Protein 6DM9 (pdb70)

Foldseek 3Di:
DVVVVVVVVVVVVVVVVVVVVVVVVVVVVVVVVVVVVVVVVVVVVVVVVVVVVVVVVVVVVVVVVVVVVVVVVVVVD/DVVVVVVVVVVVVVVVVVVVVVVVVVVVVVVVVVVVVVVVVVVVVVVVVVVVVVVVVVVVVVVVVVVVVVVVVVD/DVVVVVVVVVVVVVVVVVVVVVVVVVVVVVVVVVVVVVVVVVVVVVVVVVVVVVVVVVVVVVVVVVVVVVVVVVVVD/DVVVVVVVVVVVVVVVVVVVVVVVVVVVVVVVVVVVVVVVVVVVVVVVVVVVVVVVVVVVVVVVVVVVVVVVVD

Structure (mmCIF, N/CA/C/O backbone):
data_6DM9
#
_entry.id   6DM9
#
_cell.length_a   27.854
_cell.length_b   92.739
_cell.length_c   115.333
_cell.angle_alpha   90.00
_cell.angle_beta   90.00
_cell.angle_gamma   90.00
#
_symmetry.space_group_name_H-M   'P 21 21 21'
#
loop_
_entity.id
_entity.type
_entity.pdbx_description
1 polymer DHD15_extended_A
2 polymer DHD15_extended_B
3 non-polymer 'SULFATE ION'
4 water water
#
loop_
_atom_site.group_PDB
_atom_site.id
_atom_site.type_symbol
_atom_site.label_atom_id
_atom_site.label_alt_id
_atom_site.label_comp_id
_atom_site.label_asym_id
_atom_site.label_entity_id
_atom_site.label_seq_id
_atom_site.pdbx_PDB_ins_code
_atom_site.Cartn_x
_atom_site.Cartn_y
_atom_site.Cartn_z
_atom_site.occupancy
_atom_site.B_iso_or_equiv
_atom_site.auth_seq_id
_atom_site.auth_comp_id
_atom_site.auth_asym_id
_atom_site.auth_atom_id
_atom_site.pdbx_PDB_model_num
ATOM 21 N N . THR A 1 2 ? 24.831 41.229 9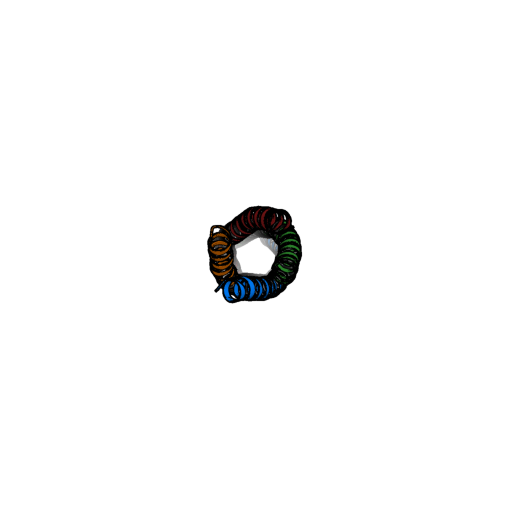.760 1.00 62.73 1 THR A N 1
ATOM 22 C CA . THR A 1 2 ? 24.281 40.336 8.746 1.00 58.40 1 THR A CA 1
ATOM 23 C C . THR A 1 2 ? 23.197 39.461 9.371 1.00 52.79 1 THR A C 1
ATOM 24 O O . THR A 1 2 ? 23.173 39.264 10.587 1.00 51.03 1 THR A O 1
ATOM 35 N N . ARG A 1 3 ? 22.294 38.946 8.534 1.00 54.54 2 ARG A N 1
ATOM 36 C CA . ARG A 1 3 ? 21.204 38.118 9.038 1.00 53.25 2 ARG A CA 1
ATOM 37 C C . ARG A 1 3 ? 21.740 36.920 9.811 1.00 50.78 2 ARG A C 1
ATOM 38 O O . ARG A 1 3 ? 21.280 36.627 10.922 1.00 51.20 2 ARG A O 1
ATOM 59 N N . GLU A 1 4 ? 22.713 36.209 9.235 1.00 50.56 3 GLU A N 1
ATOM 60 C CA . GLU A 1 4 ? 23.298 35.066 9.927 1.00 50.95 3 GLU A CA 1
ATOM 61 C C . GLU A 1 4 ? 23.928 35.483 11.247 1.00 50.50 3 GLU A C 1
ATOM 62 O O . GLU A 1 4 ? 23.920 34.711 12.213 1.00 52.78 3 GLU A O 1
ATOM 66 N N . GLU A 1 5 ? 24.476 36.698 11.312 1.00 47.36 4 GLU A N 1
ATOM 67 C CA . GLU A 1 5 ? 25.051 37.180 12.562 1.00 53.15 4 GLU A CA 1
ATOM 68 C C . GLU A 1 5 ? 23.967 37.443 13.599 1.00 48.33 4 GLU A C 1
ATOM 69 O O . GLU A 1 5 ? 24.139 37.117 14.779 1.00 45.87 4 GLU A O 1
ATOM 81 N N . LEU A 1 6 ? 22.840 38.023 13.179 1.00 44.92 5 LEU A N 1
ATOM 82 C CA . LEU A 1 6 ? 21.764 38.310 14.120 1.00 44.32 5 LEU A CA 1
ATOM 83 C C . LEU A 1 6 ? 21.181 37.027 14.699 1.00 42.62 5 LEU A C 1
ATOM 84 O O . LEU A 1 6 ? 20.901 36.951 15.901 1.00 43.59 5 LEU A O 1
ATOM 100 N N . LEU A 1 7 ? 20.985 36.008 13.860 1.00 40.77 6 LEU A N 1
ATOM 101 C CA . LEU A 1 7 ? 20.459 34.743 14.361 1.00 39.43 6 LEU A CA 1
ATOM 102 C C . LEU A 1 7 ? 21.447 34.079 15.314 1.00 39.66 6 LEU A C 1
ATOM 103 O O . LEU A 1 7 ? 21.047 33.529 16.347 1.00 41.52 6 LEU A O 1
ATOM 119 N N . ARG A 1 8 ? 22.741 34.127 14.991 1.00 39.61 7 ARG A N 1
ATOM 120 C CA . ARG A 1 8 ? 23.747 33.606 15.910 1.00 42.75 7 ARG A CA 1
ATOM 121 C C . ARG A 1 8 ? 23.728 34.374 17.224 1.00 37.27 7 ARG A C 1
ATOM 122 O O . ARG A 1 8 ? 23.879 33.782 18.297 1.00 35.97 7 ARG A O 1
ATOM 143 N N . GLU A 1 9 ? 23.533 35.695 17.164 1.00 34.48 8 GLU A N 1
ATOM 144 C CA . GLU A 1 9 ? 23.405 36.461 18.397 1.00 37.53 8 GLU A CA 1
ATOM 145 C C . GLU A 1 9 ? 22.162 36.037 19.169 1.00 38.88 8 GLU A C 1
ATOM 146 O O . GLU A 1 9 ? 22.197 35.923 20.400 1.00 37.53 8 GLU A O 1
ATOM 158 N N . ASN A 1 10 ? 21.052 35.799 18.465 1.00 45.01 9 ASN A N 1
ATOM 159 C CA . ASN A 1 10 ? 19.869 35.255 19.121 1.00 44.58 9 ASN A CA 1
ATOM 160 C C . ASN A 1 10 ? 20.217 33.991 19.893 1.00 44.62 9 ASN A C 1
ATOM 161 O O . ASN A 1 10 ? 19.781 33.807 21.036 1.00 46.19 9 ASN A O 1
ATOM 172 N N . ILE A 1 11 ? 21.015 33.112 19.286 1.00 39.18 10 ILE A N 1
ATOM 173 C CA . ILE A 1 11 ? 21.412 31.875 19.950 1.00 37.52 10 ILE A CA 1
ATOM 174 C C . ILE A 1 11 ? 22.263 32.182 21.175 1.00 39.70 10 ILE A C 1
ATOM 175 O O . ILE A 1 11 ? 22.006 31.677 22.274 1.00 34.36 10 ILE A O 1
ATOM 191 N N . GLU A 1 12 ? 23.296 33.011 21.002 1.00 47.39 11 GLU A N 1
ATOM 192 C CA . GLU A 1 12 ? 24.142 33.384 22.130 1.00 48.17 11 GLU A CA 1
ATOM 193 C C . GLU A 1 12 ? 23.316 33.976 23.265 1.00 46.09 11 GLU A C 1
ATOM 194 O O . GLU A 1 12 ? 23.545 33.665 24.440 1.00 49.07 11 GLU A O 1
ATOM 206 N N . LEU A 1 13 ? 22.350 34.835 22.932 1.00 38.10 12 LEU A N 1
ATOM 207 C CA . LEU A 1 13 ? 21.507 35.435 23.960 1.00 36.77 12 LEU A CA 1
ATOM 208 C C . LEU A 1 13 ? 20.706 34.373 24.702 1.00 38.63 12 LEU A C 1
ATOM 209 O O . LEU A 1 13 ? 20.605 34.408 25.935 1.00 37.01 12 LEU A O 1
ATOM 225 N N . ALA A 1 14 ? 20.134 33.416 23.969 1.00 36.94 13 ALA A N 1
ATOM 226 C CA . ALA A 1 14 ? 19.409 32.325 24.610 1.00 36.43 13 ALA A CA 1
ATOM 227 C C . ALA A 1 14 ? 20.326 31.526 25.528 1.00 34.41 13 ALA A C 1
ATOM 228 O O . ALA A 1 14 ? 19.973 31.230 26.676 1.00 33.83 13 ALA A O 1
ATOM 235 N N . LYS A 1 15 ? 21.515 31.163 25.037 1.00 36.35 14 LYS A N 1
ATOM 236 C CA . LYS A 1 15 ? 22.455 30.421 25.870 1.00 41.27 14 LYS A CA 1
ATOM 237 C C . LYS A 1 15 ? 22.846 31.227 27.102 1.00 42.01 14 LYS A C 1
ATOM 238 O O . LYS A 1 15 ? 22.883 30.696 28.218 1.00 41.73 14 LYS A O 1
ATOM 257 N N . GLU A 1 16 ? 23.140 32.516 26.919 1.00 49.64 15 GLU A N 1
ATOM 258 C CA . GLU A 1 16 ? 23.470 33.363 28.058 1.00 51.59 15 GLU A CA 1
ATOM 259 C C . GLU A 1 16 ? 22.322 33.405 29.059 1.00 49.68 1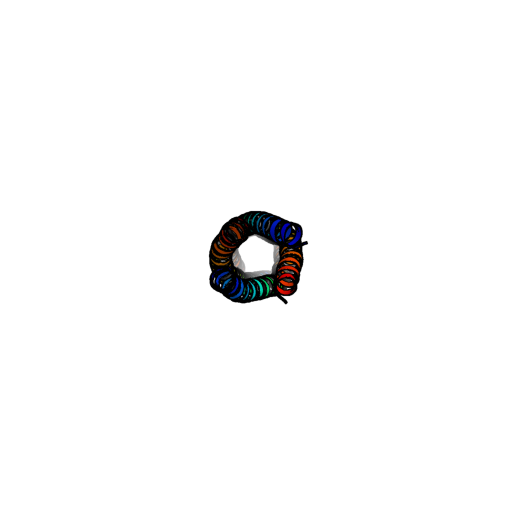5 GLU A C 1
ATOM 260 O O . GLU A 1 16 ? 22.546 33.358 30.273 1.00 51.48 15 GLU A O 1
ATOM 272 N N . HIS A 1 17 ? 21.084 33.494 28.568 1.00 44.29 16 HIS A N 1
ATOM 273 C CA . HIS A 1 17 ? 19.938 33.560 29.467 1.00 41.55 16 HIS A CA 1
ATOM 274 C C . HIS A 1 17 ? 19.813 32.284 30.288 1.00 41.14 16 HIS A C 1
ATOM 275 O O . HIS A 1 17 ? 19.442 32.330 31.468 1.00 42.79 16 HIS A O 1
ATOM 289 N N . ILE A 1 18 ? 20.119 31.134 29.684 1.00 39.14 17 ILE A N 1
ATOM 290 C CA . ILE A 1 18 ? 20.042 29.874 30.417 1.00 36.05 17 ILE A CA 1
ATOM 291 C C . ILE A 1 18 ? 21.091 29.831 31.521 1.00 36.85 17 ILE A C 1
ATOM 292 O O . ILE A 1 18 ? 20.805 29.421 32.652 1.00 35.14 17 ILE A O 1
ATOM 308 N N . GLU A 1 19 ? 22.321 30.249 31.213 1.00 33.92 18 GLU A N 1
ATOM 309 C CA . GLU A 1 19 ? 23.362 30.307 32.234 1.00 37.06 18 GLU A CA 1
ATOM 310 C C . GLU A 1 19 ? 22.968 31.250 33.365 1.00 41.86 18 GLU A C 1
ATOM 311 O O . GLU A 1 19 ? 23.248 30.979 34.539 1.00 40.58 18 GLU A O 1
ATOM 320 N N . ILE A 1 20 ? 22.316 32.364 33.030 1.00 43.74 19 ILE A N 1
ATOM 321 C CA . ILE A 1 20 ? 21.887 33.317 34.048 1.00 40.34 19 ILE A CA 1
ATOM 322 C C . ILE A 1 20 ? 20.811 32.701 34.934 1.00 39.24 19 ILE A C 1
ATOM 323 O O . ILE A 1 20 ? 20.865 32.801 36.167 1.00 34.27 19 ILE A O 1
ATOM 339 N N . MET A 1 21 ? 19.815 32.056 34.322 1.00 38.34 20 MET A N 1
ATOM 340 C CA . MET A 1 21 ? 18.786 31.382 35.105 1.00 36.95 20 MET A CA 1
ATOM 341 C C . MET A 1 21 ? 19.395 30.324 36.018 1.00 42.88 20 MET A C 1
ATOM 342 O O . MET A 1 21 ? 18.954 30.151 37.160 1.00 46.50 20 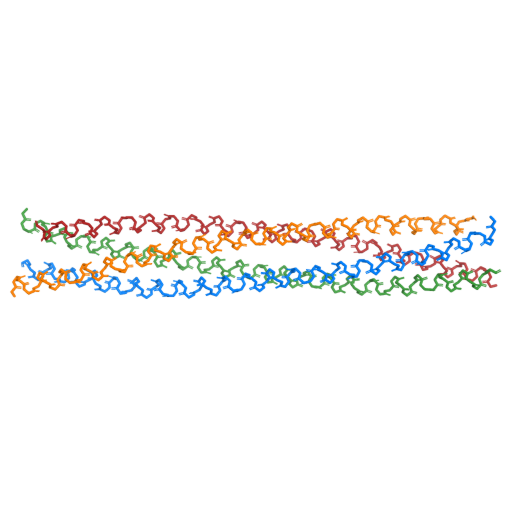MET A O 1
ATOM 356 N N . ARG A 1 22 ? 20.407 29.602 35.531 1.00 42.98 21 ARG A N 1
ATOM 357 C CA . ARG A 1 22 ? 21.067 28.598 36.359 1.00 44.00 21 ARG A CA 1
ATOM 358 C C . ARG A 1 22 ? 21.729 29.239 37.571 1.00 42.00 21 ARG A C 1
ATOM 359 O O . ARG A 1 22 ? 21.603 28.744 38.697 1.00 37.51 21 ARG A O 1
ATOM 380 N N . GLU A 1 23 ? 22.446 30.345 37.357 1.00 45.03 22 GLU A N 1
ATOM 381 C CA . GLU A 1 23 ? 23.088 31.027 38.474 1.00 49.30 22 GLU A CA 1
ATOM 382 C C . GLU A 1 23 ? 22.060 31.454 39.513 1.00 44.64 22 GLU A C 1
ATOM 383 O O . GLU A 1 23 ? 22.306 31.346 40.721 1.00 47.34 22 GLU A O 1
ATOM 395 N N . ILE A 1 24 ? 20.899 31.937 39.065 1.00 39.24 23 ILE A N 1
ATOM 396 C CA . ILE A 1 24 ? 19.831 32.277 40.000 1.00 42.03 23 ILE A CA 1
ATOM 397 C C . ILE A 1 24 ? 19.356 31.032 40.735 1.00 45.54 23 ILE A C 1
ATOM 398 O O . ILE A 1 24 ? 19.139 31.056 41.952 1.00 46.82 23 ILE A O 1
ATOM 414 N N . LEU A 1 25 ? 19.181 29.925 40.009 1.00 46.58 24 LEU A N 1
ATOM 415 C CA . LEU A 1 25 ? 18.790 28.673 40.650 1.00 47.32 24 LEU A CA 1
ATOM 416 C C . LEU A 1 25 ? 19.788 28.286 41.733 1.00 43.03 24 LEU A C 1
ATOM 417 O O . LEU A 1 25 ? 19.396 27.884 42.835 1.00 36.33 24 LEU A O 1
ATOM 433 N N . GLU A 1 26 ? 21.086 28.401 41.438 1.00 48.97 25 GLU A N 1
ATOM 434 C CA . GLU A 1 26 ? 22.105 28.177 42.457 1.00 51.62 25 GLU A CA 1
ATOM 435 C C . GLU A 1 26 ? 21.881 29.086 43.658 1.00 48.05 25 GLU A C 1
ATOM 436 O O . GLU A 1 26 ? 21.916 28.637 44.809 1.00 47.93 25 GLU A O 1
ATOM 448 N N . LEU A 1 27 ? 21.647 30.376 43.405 1.00 44.56 26 LEU A N 1
ATOM 449 C CA . LEU A 1 27 ? 21.532 31.341 44.492 1.00 41.09 26 LEU A CA 1
ATOM 450 C C . LEU A 1 27 ? 20.270 31.123 45.314 1.00 42.07 26 LEU A C 1
ATOM 451 O O . LEU A 1 27 ? 20.269 31.396 46.519 1.00 40.12 26 LEU A O 1
ATOM 467 N N . LEU A 1 28 ? 19.192 30.635 44.696 1.00 44.98 27 LEU A N 1
ATOM 468 C CA . LEU A 1 28 ? 17.991 30.325 45.464 1.00 46.90 27 LEU A CA 1
ATOM 469 C C . LEU A 1 28 ? 18.255 29.189 46.445 1.00 46.68 27 LEU A C 1
ATOM 470 O O . LEU A 1 28 ? 17.861 29.261 47.615 1.00 47.14 27 LEU A O 1
ATOM 486 N N . GLN A 1 29 ? 18.928 28.130 45.985 1.00 40.14 28 GLN A N 1
ATOM 487 C CA . GLN A 1 29 ? 19.271 27.029 46.878 1.00 39.56 28 GLN A CA 1
ATOM 488 C C . GLN A 1 29 ? 20.131 27.514 48.038 1.00 38.40 28 GLN A C 1
ATOM 489 O O . GLN A 1 29 ? 19.951 27.075 49.180 1.00 37.30 28 GLN A O 1
ATOM 493 N N . LYS A 1 30 ? 21.076 28.417 47.767 1.00 43.68 29 LYS A N 1
ATOM 494 C CA . LYS A 1 30 ? 21.889 28.965 48.848 1.00 46.12 29 LYS A CA 1
ATOM 495 C C . LYS A 1 30 ? 21.027 29.745 49.831 1.00 45.45 29 LYS A C 1
ATOM 496 O O . LYS A 1 30 ? 21.289 29.731 51.040 1.00 47.32 29 LYS A O 1
ATOM 515 N N . MET A 1 31 ? 19.989 30.420 49.337 1.00 42.91 30 MET A N 1
ATOM 516 C CA . MET A 1 31 ? 19.073 31.113 50.233 1.00 40.97 30 MET A CA 1
ATOM 517 C C . MET A 1 31 ? 18.349 30.127 51.139 1.00 40.20 30 MET A C 1
ATOM 518 O O . MET A 1 31 ? 18.200 30.371 52.343 1.00 37.17 30 MET A O 1
ATOM 532 N N . GLU A 1 32 ? 17.893 29.005 50.578 1.00 41.49 31 GLU A N 1
ATOM 533 C CA . GLU A 1 32 ? 17.213 27.999 51.386 1.00 43.47 31 GLU A CA 1
ATOM 534 C C . GLU A 1 32 ? 18.142 27.426 52.447 1.00 42.36 31 GLU A C 1
ATOM 535 O O . GLU A 1 32 ? 17.724 27.193 53.587 1.00 41.62 31 GLU A O 1
ATOM 547 N N . GLU A 1 33 ? 19.408 27.194 52.094 1.00 46.95 32 GLU A N 1
ATOM 548 C CA . GLU A 1 33 ? 20.366 26.694 53.073 1.00 49.69 32 GLU A CA 1
ATOM 549 C C . GLU A 1 33 ? 20.551 27.684 54.215 1.00 48.03 32 GLU A C 1
ATOM 550 O O . GLU A 1 33 ? 20.620 27.289 55.385 1.00 46.57 32 GLU A O 1
ATOM 562 N N . LEU A 1 34 ? 20.637 28.977 53.896 1.00 45.32 33 LEU A N 1
ATOM 563 C CA . LEU A 1 34 ? 20.803 29.985 54.937 1.00 46.62 33 LEU A CA 1
ATOM 564 C C . LEU A 1 34 ? 19.544 30.114 55.786 1.00 45.82 33 LEU A C 1
ATOM 565 O O . LEU A 1 34 ? 19.626 30.240 57.013 1.00 47.07 33 LEU A O 1
ATOM 581 N N . LEU A 1 35 ? 18.371 30.088 55.151 1.00 45.69 34 LEU A N 1
ATOM 582 C CA . LEU A 1 35 ? 17.125 30.216 55.899 1.00 44.60 34 LEU A CA 1
ATOM 583 C C . LEU A 1 35 ? 16.936 29.050 56.860 1.00 50.35 34 LEU A C 1
ATOM 584 O O . LEU A 1 35 ? 16.460 29.236 57.986 1.00 51.96 34 LEU A O 1
ATOM 600 N N . GLU A 1 36 ? 17.307 27.840 56.438 1.00 52.77 35 GLU A N 1
ATOM 601 C CA . GLU A 1 36 ? 17.172 26.681 57.312 1.00 51.72 35 GLU A CA 1
ATOM 602 C C . GLU A 1 36 ? 18.248 26.659 58.392 1.00 51.57 35 GLU A C 1
ATOM 603 O O . GLU A 1 36 ? 17.994 26.169 59.498 1.00 49.15 35 GLU A O 1
ATOM 612 N N . LYS A 1 37 ? 19.443 27.178 58.098 1.00 46.03 36 LYS A N 1
ATOM 613 C CA . LYS A 1 37 ? 20.479 27.272 59.122 1.00 49.35 36 LYS A CA 1
ATOM 614 C C . LYS A 1 37 ? 20.031 28.177 60.262 1.00 45.05 36 LYS A C 1
ATOM 615 O O . LYS A 1 37 ? 20.045 27.777 61.432 1.00 43.64 36 LYS A O 1
ATOM 634 N N . ALA A 1 38 ? 19.637 29.412 59.938 1.00 48.23 37 ALA A N 1
ATOM 635 C CA . ALA A 1 38 ? 19.120 30.314 60.961 1.00 46.86 37 ALA A CA 1
ATOM 636 C C . ALA A 1 38 ? 17.912 29.705 61.661 1.00 45.46 37 ALA A C 1
ATOM 637 O O . ALA A 1 38 ? 17.759 29.835 62.881 1.00 44.43 37 ALA A O 1
ATOM 644 N N . ARG A 1 39 ? 17.044 29.038 60.899 1.00 46.83 38 ARG A N 1
ATOM 645 C CA . ARG A 1 39 ? 15.875 28.387 61.479 1.00 49.33 38 ARG A CA 1
ATOM 646 C C . ARG A 1 39 ? 16.279 27.413 62.579 1.00 45.62 38 ARG A C 1
ATOM 647 O O . ARG A 1 39 ? 15.771 27.480 63.703 1.00 43.23 38 ARG A O 1
ATOM 668 N N . GLY A 1 40 ? 17.201 26.500 62.272 1.00 41.15 39 GLY A N 1
ATOM 669 C CA . GLY A 1 40 ? 17.649 25.552 63.276 1.00 41.27 39 GLY A CA 1
ATOM 670 C C . GLY A 1 40 ? 18.391 26.221 64.416 1.00 42.96 39 GLY A C 1
ATOM 671 O O . GLY A 1 40 ? 18.253 25.823 65.576 1.00 41.98 39 GLY A O 1
ATOM 675 N N . ALA A 1 41 ? 19.187 27.245 64.106 1.00 45.35 40 ALA A N 1
ATOM 676 C CA . ALA A 1 41 ? 19.934 27.939 65.149 1.00 44.05 40 ALA A CA 1
ATOM 677 C C . ALA A 1 41 ? 18.992 28.591 66.153 1.00 44.69 40 ALA A C 1
ATOM 678 O O . ALA A 1 41 ? 19.195 28.487 67.368 1.00 42.74 40 ALA A O 1
ATOM 685 N N . ASP A 1 42 ? 17.952 29.273 65.664 1.00 40.33 41 ASP A N 1
ATOM 686 C CA . ASP A 1 42 ? 16.990 29.893 66.568 1.00 38.82 41 ASP A CA 1
ATOM 687 C C . ASP A 1 42 ? 16.208 28.850 67.356 1.00 37.57 41 ASP A C 1
ATOM 688 O O . ASP A 1 42 ? 15.770 29.123 68.479 1.00 35.83 41 ASP A O 1
ATOM 697 N N . GLU A 1 43 ? 16.024 27.657 66.791 1.00 41.78 42 GLU A N 1
ATOM 698 C CA . GLU A 1 43 ? 15.301 26.607 67.498 1.00 45.90 42 GLU A CA 1
ATOM 699 C C . GLU A 1 43 ? 16.157 25.976 68.590 1.00 45.48 42 GLU A C 1
ATOM 700 O O . GLU A 1 43 ? 15.638 25.606 69.649 1.00 46.68 42 GLU A O 1
ATOM 712 N N . ASP A 1 44 ? 17.465 25.842 68.352 1.00 47.88 43 ASP A N 1
ATOM 713 C CA . ASP A 1 44 ? 18.366 25.380 69.403 1.00 52.19 43 ASP A CA 1
ATOM 714 C C . ASP A 1 44 ? 18.458 26.401 70.529 1.00 48.72 43 ASP A C 1
ATOM 715 O O . ASP A 1 44 ? 18.424 26.039 71.712 1.00 50.90 43 ASP A O 1
ATOM 724 N N . VAL A 1 45 ? 18.580 27.683 70.179 1.00 43.72 44 VAL A N 1
ATOM 725 C CA . VAL A 1 45 ? 18.610 28.736 71.189 1.00 43.35 44 VAL A CA 1
ATOM 726 C C . VAL A 1 45 ? 17.305 28.759 71.972 1.00 42.52 44 VAL A C 1
ATOM 727 O O . VAL A 1 45 ? 17.303 28.875 73.204 1.00 34.94 44 VAL A O 1
ATOM 740 N N . ALA A 1 46 ? 16.173 28.654 71.271 1.00 43.74 45 ALA A N 1
ATOM 741 C CA . ALA A 1 46 ? 14.883 28.652 71.951 1.00 44.17 45 ALA A CA 1
ATOM 742 C C . ALA A 1 46 ? 14.773 27.479 72.915 1.00 40.57 45 ALA A C 1
ATOM 743 O O . ALA A 1 46 ? 14.211 27.616 74.009 1.00 40.25 45 ALA A O 1
ATOM 750 N N . LYS A 1 47 ? 15.298 26.315 72.526 1.00 40.28 46 LYS A N 1
ATOM 751 C CA . LYS A 1 47 ? 15.259 25.150 73.404 1.00 41.31 46 LYS A CA 1
ATOM 752 C C . LYS A 1 47 ? 16.087 25.385 74.662 1.00 44.66 46 LYS A C 1
ATOM 753 O O . LYS A 1 47 ? 15.644 25.085 75.777 1.00 44.64 46 LYS A O 1
ATOM 760 N N . THR A 1 48 ? 17.301 25.916 74.501 1.00 42.75 47 THR A N 1
ATOM 761 C CA . THR A 1 48 ? 18.146 26.195 75.656 1.00 44.25 47 THR A CA 1
ATOM 762 C C . THR A 1 48 ? 17.466 27.171 76.607 1.00 44.24 47 THR A C 1
ATOM 763 O O . THR A 1 48 ? 17.499 26.988 77.829 1.00 41.24 47 THR A O 1
ATOM 774 N N . ILE A 1 49 ? 16.840 28.215 76.062 1.00 44.35 48 ILE A N 1
ATOM 775 C CA . ILE A 1 49 ? 16.171 29.198 76.905 1.00 43.16 48 ILE A CA 1
ATOM 776 C C . ILE A 1 49 ? 14.950 28.584 77.576 1.00 43.78 48 ILE A C 1
ATOM 777 O O . ILE A 1 49 ? 14.648 28.884 78.737 1.00 47.87 48 ILE A O 1
ATOM 793 N N . LYS A 1 50 ? 14.231 27.713 76.864 1.00 43.71 49 LYS A N 1
ATOM 794 C CA . LYS A 1 50 ? 13.043 27.092 77.441 1.00 43.01 49 LYS A CA 1
ATOM 795 C C . LYS A 1 50 ? 13.386 26.304 78.700 1.00 46.66 49 LYS A C 1
ATOM 796 O O . LYS A 1 50 ? 12.667 26.379 79.703 1.00 44.68 49 LYS A O 1
ATOM 802 N N . GLU A 1 51 ? 14.480 25.539 78.665 1.00 48.54 50 GLU A N 1
ATOM 803 C CA . GLU A 1 51 ? 14.870 24.760 79.834 1.00 55.33 50 GLU A CA 1
ATOM 804 C C . GLU A 1 51 ? 15.467 25.653 80.914 1.00 50.32 50 GLU A C 1
ATOM 805 O O . GLU A 1 51 ? 15.247 25.422 82.108 1.00 44.51 50 GLU A O 1
ATOM 817 N N . LEU A 1 52 ? 16.226 26.677 80.516 1.00 50.84 51 LEU A N 1
ATOM 818 C CA . LEU A 1 52 ? 16.757 27.615 81.496 1.00 47.94 51 LEU A CA 1
ATOM 819 C C . LEU A 1 52 ? 15.630 28.311 82.247 1.00 46.70 51 LEU A C 1
ATOM 820 O O . LEU A 1 52 ? 15.735 28.551 83.455 1.00 47.70 51 LEU A O 1
ATOM 836 N N . LEU A 1 53 ? 14.537 28.636 81.551 1.00 44.13 52 LEU A N 1
ATOM 837 C CA . LEU A 1 53 ? 13.388 29.223 82.230 1.00 47.66 52 LEU A CA 1
ATOM 838 C C . LEU A 1 53 ? 12.685 28.205 83.125 1.00 51.30 52 LEU A C 1
ATOM 839 O O . LEU A 1 53 ? 12.085 28.585 84.137 1.00 47.20 52 LEU A O 1
ATOM 855 N N . ARG A 1 54 ? 12.754 26.915 82.780 1.00 57.21 53 ARG A N 1
ATOM 856 C CA . ARG A 1 54 ? 12.153 25.886 83.625 1.00 54.78 53 ARG A CA 1
ATOM 857 C C . ARG A 1 54 ? 12.967 25.683 84.898 1.00 54.31 53 ARG A C 1
ATOM 858 O O . ARG A 1 54 ? 12.416 25.683 86.006 1.00 51.77 53 ARG A O 1
ATOM 862 N N . ARG A 1 55 ? 14.281 25.488 84.758 1.00 55.43 54 ARG A N 1
ATOM 863 C CA . ARG A 1 55 ? 15.164 25.518 85.919 1.00 61.67 54 ARG A CA 1
ATOM 864 C C . ARG A 1 55 ? 14.860 26.731 86.787 1.00 62.76 54 ARG A C 1
ATOM 865 O O . ARG A 1 55 ? 14.724 26.624 88.010 1.00 66.70 54 ARG A O 1
ATOM 886 N N . LEU A 1 56 ? 14.739 27.899 86.155 1.00 60.74 55 LEU A N 1
ATOM 887 C CA . LEU A 1 56 ? 14.521 29.136 86.894 1.00 59.16 55 LEU A CA 1
ATOM 888 C C . LEU A 1 56 ? 13.213 29.096 87.672 1.00 52.81 55 LEU A C 1
ATOM 889 O O . LEU A 1 56 ? 13.167 29.495 88.842 1.00 52.25 55 LEU A O 1
ATOM 905 N N . LYS A 1 57 ? 12.138 28.609 87.044 1.00 46.40 56 LYS A N 1
ATOM 906 C CA . LYS A 1 57 ? 10.840 28.594 87.711 1.00 47.76 56 LYS A CA 1
ATOM 907 C C . LYS A 1 57 ? 10.856 27.697 88.941 1.00 43.35 56 LYS A C 1
ATOM 908 O O . LYS A 1 57 ? 10.322 28.068 89.993 1.00 44.37 56 LYS A O 1
ATOM 927 N N . GLU A 1 58 ? 11.449 26.505 88.830 1.00 46.11 57 GLU A N 1
ATOM 928 C CA . GLU A 1 58 ? 11.477 25.606 89.977 1.00 52.95 57 GLU A CA 1
ATOM 929 C C . GLU A 1 58 ? 12.324 26.178 91.106 1.00 57.22 57 GLU A C 1
ATOM 930 O O . GLU A 1 58 ? 12.007 25.973 92.283 1.00 58.03 57 GLU A O 1
ATOM 942 N N . ILE A 1 59 ? 13.397 26.898 90.772 1.00 55.27 58 ILE A N 1
ATOM 943 C CA . ILE A 1 59 ? 14.198 27.547 91.804 1.00 56.42 58 ILE A CA 1
ATOM 944 C C . ILE A 1 59 ? 13.361 28.578 92.548 1.00 52.53 58 ILE A C 1
ATOM 945 O O . ILE A 1 59 ? 13.465 28.719 93.772 1.00 49.04 58 ILE A O 1
ATOM 961 N N . ILE A 1 60 ? 12.515 29.310 91.823 1.00 53.89 59 ILE A N 1
ATOM 962 C CA . ILE A 1 60 ? 11.711 30.357 92.445 1.00 55.13 59 ILE A CA 1
ATOM 963 C C . ILE A 1 60 ? 10.702 29.750 93.411 1.00 58.05 59 ILE A C 1
ATOM 964 O O . ILE A 1 60 ? 10.620 30.147 94.579 1.00 58.60 59 ILE A O 1
ATOM 980 N N . GLU A 1 61 ? 9.914 28.784 92.936 1.00 62.00 60 GLU A N 1
ATOM 981 C CA . GLU A 1 61 ? 8.941 28.129 93.804 1.00 60.66 60 GLU A CA 1
ATOM 982 C C . GLU A 1 61 ? 9.598 27.631 95.083 1.00 55.92 60 GLU A C 1
ATOM 983 O O . GLU A 1 61 ? 9.044 27.786 96.178 1.00 56.51 60 GLU A O 1
ATOM 995 N N . ARG A 1 62 ? 10.787 27.035 94.966 1.00 48.77 61 ARG A N 1
ATOM 996 C CA . ARG A 1 62 ? 11.521 26.628 96.158 1.00 50.59 61 ARG A CA 1
ATOM 997 C C . ARG A 1 62 ? 11.905 27.839 96.998 1.00 51.00 61 ARG A C 1
ATOM 998 O O . ARG A 1 62 ? 11.866 27.785 98.233 1.00 50.10 61 ARG A O 1
ATOM 1005 N N . ASN A 1 63 ? 12.278 28.942 96.346 1.00 54.60 62 ASN A N 1
ATOM 1006 C CA . ASN A 1 63 ? 12.597 30.164 97.075 1.00 55.52 62 ASN A CA 1
ATOM 1007 C C . ASN A 1 63 ? 11.425 30.597 97.944 1.00 54.61 62 ASN A C 1
ATOM 1008 O O . ASN A 1 63 ? 11.597 30.919 99.125 1.00 57.31 62 ASN A O 1
ATOM 1019 N N . GLN A 1 64 ? 10.218 30.611 97.374 1.00 50.63 63 GLN A N 1
ATOM 1020 C CA . GLN A 1 64 ? 9.057 31.070 98.127 1.00 53.32 63 GLN A CA 1
ATOM 1021 C C . GLN A 1 64 ? 8.665 30.084 99.221 1.00 52.61 63 GLN A C 1
ATOM 1022 O O . GLN A 1 64 ? 8.070 30.487 100.227 1.00 47.76 63 GLN A O 1
ATOM 1036 N N . ARG A 1 65 ? 8.983 28.799 99.047 1.00 54.25 64 ARG A N 1
ATOM 1037 C CA . ARG A 1 65 ? 8.836 27.848 100.143 1.00 53.40 64 ARG A CA 1
ATOM 1038 C C . ARG A 1 65 ? 9.725 28.237 101.317 1.00 55.99 64 ARG A C 1
ATOM 1039 O O . ARG A 1 65 ? 9.293 28.223 102.476 1.00 49.15 64 ARG A O 1
ATOM 1060 N N . ILE A 1 66 ? 10.982 28.585 101.031 1.00 60.61 65 ILE A N 1
ATOM 1061 C C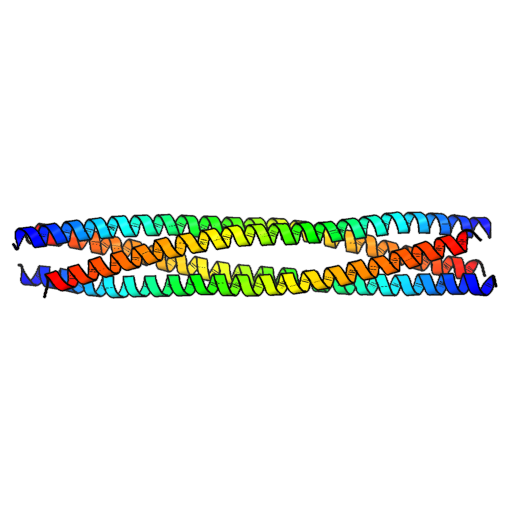A . ILE A 1 66 ? 11.904 28.988 102.087 1.00 62.65 65 ILE A CA 1
ATOM 1062 C C . ILE A 1 66 ? 11.429 30.274 102.748 1.00 56.41 65 ILE A C 1
ATOM 1063 O O . ILE A 1 66 ? 11.460 30.408 103.977 1.00 50.87 65 ILE A O 1
ATOM 1079 N N . ALA A 1 67 ? 10.991 31.245 101.943 1.00 53.24 66 ALA A N 1
ATOM 1080 C CA . ALA A 1 67 ? 10.568 32.528 102.491 1.00 53.38 66 ALA A CA 1
ATOM 1081 C C . ALA A 1 67 ? 9.377 32.367 103.427 1.00 53.17 66 ALA A C 1
ATOM 1082 O O . ALA A 1 67 ? 9.339 32.975 104.503 1.00 52.16 66 ALA A O 1
ATOM 1089 N N . LYS A 1 68 ? 8.389 31.559 103.033 1.00 55.92 67 LYS A N 1
ATOM 1090 C CA . LYS A 1 68 ? 7.234 31.344 103.897 1.00 57.92 67 LYS A CA 1
ATOM 1091 C C . LYS A 1 68 ? 7.619 30.569 105.150 1.00 59.98 67 LYS A C 1
ATOM 1092 O O . LYS A 1 68 ? 6.983 30.732 106.197 1.00 57.18 67 LYS A O 1
ATOM 1102 N N . GLU A 1 69 ? 8.652 29.725 105.067 1.00 56.43 68 GLU A N 1
ATOM 1103 C CA . GLU A 1 69 ? 9.139 29.038 106.257 1.00 59.84 68 GLU A CA 1
ATOM 1104 C C . GLU A 1 69 ? 9.877 30.002 107.177 1.00 57.80 68 GLU A C 1
ATOM 1105 O O . GLU A 1 69 ? 9.699 29.960 108.400 1.00 55.46 68 GLU A O 1
ATOM 1117 N N . HIS A 1 70 ? 10.713 30.876 106.608 1.00 55.91 69 HIS A N 1
ATOM 1118 C CA . HIS A 1 70 ? 11.294 31.960 107.391 1.00 57.14 69 HIS A CA 1
ATOM 1119 C C . HIS A 1 70 ? 10.214 32.690 108.177 1.00 57.00 69 HIS A C 1
ATOM 1120 O O . HIS A 1 70 ? 10.320 32.862 109.396 1.00 53.58 69 HIS A O 1
ATOM 1134 N N . GLU A 1 71 ? 9.161 33.131 107.485 1.00 64.65 70 GLU A N 1
ATOM 1135 C CA . GLU A 1 71 ? 8.062 33.821 108.148 1.00 73.01 70 GLU A CA 1
ATOM 1136 C C . GLU A 1 71 ? 7.495 32.984 109.289 1.00 73.42 70 GLU A C 1
ATOM 1137 O O . GLU A 1 71 ? 7.266 33.492 110.390 1.00 73.58 70 GLU A O 1
ATOM 1149 N N . TYR A 1 72 ? 7.267 31.690 109.045 1.00 74.89 71 TYR A N 1
ATOM 1150 C CA . TYR A 1 72 ? 6.758 30.818 110.099 1.00 77.06 71 TYR A CA 1
ATOM 1151 C C . TYR A 1 72 ? 7.724 30.751 111.276 1.00 75.03 71 TYR A C 1
ATOM 1152 O O . TYR A 1 72 ? 7.300 30.660 112.434 1.00 78.82 71 TYR A O 1
ATOM 1170 N N . ILE A 1 73 ? 9.028 30.797 110.999 1.00 67.72 72 ILE A N 1
ATOM 1171 C CA . ILE A 1 73 ? 10.024 30.730 112.065 1.00 62.67 72 ILE A CA 1
ATOM 1172 C C . ILE A 1 73 ? 10.030 32.022 112.874 1.00 59.99 72 ILE A C 1
ATOM 1173 O O . ILE A 1 73 ? 9.993 31.999 114.111 1.00 56.79 72 ILE A O 1
ATOM 1189 N N . ALA A 1 74 ? 10.091 33.167 112.188 1.00 60.84 73 ALA A N 1
ATOM 1190 C CA . ALA A 1 74 ? 10.084 34.452 112.880 1.00 60.92 73 ALA A CA 1
ATOM 1191 C C . ALA A 1 74 ? 8.870 34.578 113.792 1.00 67.51 73 ALA A C 1
ATOM 1192 O O . ALA A 1 74 ? 8.971 35.110 114.904 1.00 64.88 73 ALA A O 1
ATOM 1199 N N . ARG A 1 75 ? 7.713 34.095 113.338 1.00 76.20 74 ARG A N 1
ATOM 1200 C CA . ARG A 1 75 ? 6.522 34.109 114.180 1.00 80.63 74 ARG A CA 1
ATOM 1201 C C . ARG A 1 75 ? 6.736 33.262 115.429 1.00 82.11 74 ARG A C 1
ATOM 1202 O O . ARG A 1 75 ? 6.404 33.679 116.544 1.00 83.55 74 ARG A O 1
ATOM 1223 N N . GLU A 1 76 ? 7.301 32.063 115.257 1.00 79.20 75 GLU A N 1
ATOM 1224 C CA . GLU A 1 76 ? 7.486 31.154 116.384 1.00 78.21 75 GLU A CA 1
ATOM 1225 C C . GLU A 1 76 ? 8.450 31.730 117.415 1.00 82.00 75 GLU A C 1
ATOM 1226 O O . GLU A 1 76 ? 8.210 31.626 118.623 1.00 88.34 75 GLU A O 1
ATOM 1233 N N . ARG A 1 77 ? 9.549 32.334 116.960 1.00 75.62 76 ARG A N 1
ATOM 1234 C CA . ARG A 1 77 ? 10.544 32.875 117.879 1.00 68.16 76 ARG A CA 1
ATOM 1235 C C . ARG A 1 77 ? 10.057 34.107 118.630 1.00 64.00 76 ARG A C 1
ATOM 1236 O O . ARG A 1 77 ? 10.772 34.590 119.514 1.00 63.11 76 ARG A O 1
ATOM 1257 N N . SER A 1 78 ? 8.875 34.626 118.310 1.00 63.93 77 SER A N 1
ATOM 1258 C CA . SER A 1 78 ? 8.342 35.781 119.021 1.00 70.26 77 SER A CA 1
ATOM 1259 C C . SER A 1 78 ? 7.685 35.346 120.330 1.00 72.69 77 SER A C 1
ATOM 1260 O O . SER A 1 78 ? 6.621 34.725 120.333 1.00 75.65 77 SER A O 1
ATOM 1269 N N . THR B 2 2 ? 12.927 25.648 121.012 1.00 77.72 78 THR B N 1
ATOM 1270 C CA . THR B 2 2 ? 14.057 26.407 121.535 1.00 78.28 78 THR B CA 1
ATOM 1271 C C . THR B 2 2 ? 14.539 27.440 120.517 1.00 76.94 78 THR B C 1
ATOM 1272 O O . THR B 2 2 ? 14.288 27.312 119.319 1.00 74.47 78 THR B O 1
ATOM 1275 N N . GLU B 2 3 ? 15.237 28.466 121.012 1.00 76.91 79 GLU B N 1
ATOM 1276 C CA . GLU B 2 3 ? 15.733 29.531 120.144 1.00 76.49 79 GLU B CA 1
ATOM 1277 C C . GLU B 2 3 ? 16.892 29.053 119.278 1.00 80.58 79 GLU B C 1
ATOM 1278 O O . GLU B 2 3 ? 16.994 29.432 118.105 1.00 78.02 79 GLU B O 1
ATOM 1290 N N . ARG B 2 4 ? 17.785 28.235 119.842 1.00 87.36 80 ARG B N 1
ATOM 1291 C CA . ARG B 2 4 ? 18.990 27.837 119.120 1.00 90.23 80 ARG B CA 1
ATOM 1292 C C . ARG B 2 4 ? 18.667 26.928 117.940 1.00 86.75 80 ARG B C 1
ATOM 1293 O O . ARG B 2 4 ? 19.305 27.023 116.885 1.00 83.80 80 ARG B O 1
ATOM 1297 N N . LYS B 2 5 ? 17.694 26.028 118.100 1.00 79.93 81 LYS B N 1
ATOM 1298 C CA . LYS B 2 5 ? 17.336 25.124 117.011 1.00 74.94 81 LYS B CA 1
ATOM 1299 C C . LYS B 2 5 ? 16.675 25.881 115.865 1.00 71.02 81 LYS B C 1
ATOM 1300 O O . LYS B 2 5 ? 17.053 25.719 114.698 1.00 65.58 81 LYS B O 1
ATOM 1304 N N . LEU B 2 6 ? 15.681 26.716 116.180 1.00 75.64 82 LEU B N 1
ATOM 1305 C CA . LEU B 2 6 ? 15.018 27.499 115.144 1.00 73.76 82 LEU B CA 1
ATOM 1306 C C . LEU B 2 6 ? 16.002 28.415 114.429 1.00 74.96 82 LEU B C 1
ATOM 1307 O O . LEU B 2 6 ? 15.916 28.601 113.210 1.00 79.28 82 LEU B O 1
ATOM 1323 N N . LEU B 2 7 ? 16.949 28.996 115.170 1.00 69.31 83 LEU B N 1
ATOM 1324 C CA . LEU B 2 7 ? 17.890 29.928 114.559 1.00 64.61 83 LEU B CA 1
ATOM 1325 C C . LEU B 2 7 ? 18.843 29.216 113.607 1.00 62.46 83 LEU B C 1
ATOM 1326 O O . LEU B 2 7 ? 19.241 29.792 112.588 1.00 62.33 83 LEU B O 1
ATOM 1342 N N . GLU B 2 8 ? 19.215 27.970 113.912 1.00 61.27 84 GLU B N 1
ATOM 1343 C CA . GLU B 2 8 ? 20.014 27.194 112.971 1.00 62.27 84 GLU B CA 1
ATOM 1344 C C . GLU B 2 8 ? 19.170 26.720 111.797 1.00 62.78 84 GLU B C 1
ATOM 1345 O O . GLU B 2 8 ? 19.674 26.609 110.674 1.00 63.25 84 GLU B O 1
ATOM 1352 N N . ARG B 2 9 ? 17.889 26.433 112.039 1.00 67.91 85 ARG B N 1
ATOM 1353 C CA . ARG B 2 9 ? 16.966 26.166 110.943 1.00 68.77 85 ARG B CA 1
ATOM 1354 C C . ARG B 2 9 ? 16.943 27.338 109.972 1.00 66.01 85 ARG B C 1
ATOM 1355 O O . ARG B 2 9 ? 17.136 27.166 108.763 1.00 69.41 85 ARG B O 1
ATOM 1368 N N . SER B 2 10 ? 16.730 28.548 110.495 1.00 55.19 86 SER B N 1
ATOM 1369 C CA . SER B 2 10 ? 16.733 29.737 109.651 1.00 50.12 86 SER B CA 1
ATOM 1370 C C . SER B 2 10 ? 18.098 29.956 109.011 1.00 50.45 86 SER B C 1
ATOM 1371 O O . SER B 2 10 ? 18.188 30.327 107.834 1.00 49.57 86 SER B O 1
ATOM 1379 N N . ARG B 2 11 ? 19.173 29.734 109.771 1.00 57.15 87 ARG B N 1
ATOM 1380 C CA . ARG B 2 11 ? 20.513 29.936 109.228 1.00 62.40 87 ARG B CA 1
ATOM 1381 C C . ARG B 2 11 ? 20.796 28.967 108.087 1.00 64.90 87 ARG B C 1
ATOM 1382 O O . ARG B 2 11 ? 21.455 29.329 107.105 1.00 69.83 87 ARG B O 1
ATOM 1386 N N . ARG B 2 12 ? 20.318 27.726 108.202 1.00 59.48 88 ARG B N 1
ATOM 1387 C CA . ARG B 2 12 ? 20.503 26.763 107.122 1.00 54.76 88 ARG B CA 1
ATOM 1388 C C . ARG B 2 12 ? 19.719 27.167 105.880 1.00 56.19 88 ARG B C 1
ATOM 1389 O O . ARG B 2 12 ? 20.164 26.914 104.753 1.00 54.01 88 ARG B O 1
ATOM 1393 N N . LEU B 2 13 ? 18.559 27.799 106.063 1.00 58.10 89 LEU B N 1
ATOM 1394 C CA . LEU B 2 13 ? 17.743 28.189 104.921 1.00 57.26 89 LEU B CA 1
ATOM 1395 C C . LEU B 2 13 ? 18.359 29.367 104.176 1.00 57.85 89 LEU B C 1
ATOM 1396 O O . LEU B 2 13 ? 18.273 29.440 102.945 1.00 55.18 89 LEU B O 1
ATOM 1412 N N . GLN B 2 14 ? 18.980 30.301 104.900 1.00 54.57 90 GLN B N 1
ATOM 1413 C CA . GLN B 2 14 ? 19.650 31.414 104.236 1.00 53.49 90 GLN B CA 1
ATOM 1414 C C . GLN B 2 14 ? 20.801 30.926 103.365 1.00 50.39 90 GLN B C 1
ATOM 1415 O O . GLN B 2 14 ? 21.075 31.516 102.314 1.00 53.70 90 GLN B O 1
ATOM 1429 N N . GLU B 2 15 ? 21.486 29.858 103.781 1.00 48.72 91 GLU B N 1
ATOM 1430 C CA . GLU B 2 15 ? 22.526 29.279 102.937 1.00 50.85 91 GLU B CA 1
ATOM 1431 C C . GLU B 2 15 ? 21.931 28.701 101.659 1.00 51.52 91 GLU B C 1
ATOM 1432 O O . GLU B 2 15 ? 22.520 28.828 100.579 1.00 44.82 91 GLU B O 1
ATOM 1444 N N . GLU B 2 16 ? 20.763 28.064 101.763 1.00 59.85 92 GLU B N 1
ATOM 1445 C CA . GLU B 2 16 ? 20.091 27.533 100.582 1.00 65.97 92 GLU B CA 1
ATOM 1446 C C . GLU B 2 16 ? 19.639 28.657 99.657 1.00 59.40 92 GLU B C 1
ATOM 1447 O O . GLU B 2 16 ? 19.862 28.601 98.442 1.00 61.03 92 GLU B O 1
ATOM 1459 N N . SER B 2 17 ? 18.997 29.688 100.213 1.00 53.68 93 SER B N 1
ATOM 1460 C CA . SER B 2 17 ? 18.530 30.802 99.394 1.00 52.55 93 SER B CA 1
ATOM 1461 C C . SER B 2 17 ? 19.679 31.460 98.642 1.00 55.59 93 SER B C 1
ATOM 1462 O O . SER B 2 17 ? 19.553 31.773 97.453 1.00 60.22 93 SER B O 1
ATOM 1470 N N . LYS B 2 18 ? 20.806 31.685 99.320 1.00 55.22 94 LYS B N 1
ATOM 1471 C CA . LYS B 2 18 ? 21.938 32.336 98.671 1.00 58.48 94 LYS B CA 1
ATOM 1472 C C . LYS B 2 18 ? 22.416 31.532 97.468 1.00 56.92 94 LYS B C 1
ATOM 1473 O O . LYS B 2 18 ? 22.702 32.100 96.407 1.00 56.35 94 LYS B O 1
ATOM 1492 N N . ARG B 2 19 ? 22.503 30.207 97.610 1.00 59.84 95 ARG B N 1
ATOM 1493 C CA . ARG B 2 19 ? 22.908 29.374 96.483 1.00 61.69 95 ARG B CA 1
ATOM 1494 C C . ARG B 2 19 ? 21.888 29.447 95.355 1.00 57.26 95 ARG B C 1
ATOM 1495 O O . ARG B 2 19 ? 22.254 29.429 94.174 1.00 57.73 95 ARG B O 1
ATOM 1516 N N . LEU B 2 20 ? 20.601 29.531 95.695 1.00 50.31 96 LEU B N 1
ATOM 1517 C CA . LEU B 2 20 ? 19.575 29.636 94.665 1.00 47.85 96 LEU B CA 1
ATOM 1518 C C . LEU B 2 20 ? 19.632 30.994 93.975 1.00 47.27 96 LEU B C 1
ATOM 1519 O O . LEU B 2 20 ? 19.588 31.077 92.744 1.00 46.57 96 LEU B O 1
ATOM 1535 N N . LEU B 2 21 ? 19.735 32.073 94.755 1.00 47.14 97 LEU B N 1
ATOM 1536 C CA . LEU B 2 21 ? 19.782 33.406 94.163 1.00 51.49 97 LEU B CA 1
ATOM 1537 C C . LEU B 2 21 ? 20.987 33.556 93.243 1.00 51.82 97 LEU B C 1
ATOM 1538 O O . LEU B 2 21 ? 20.879 34.143 92.159 1.00 48.75 97 LEU B O 1
ATOM 1554 N N . ASP B 2 22 ? 22.143 33.029 93.651 1.00 54.20 98 ASP B N 1
ATOM 1555 C CA . ASP B 2 22 ? 23.311 33.061 92.777 1.00 55.09 98 ASP B CA 1
ATOM 1556 C C . ASP B 2 22 ? 23.067 32.252 91.510 1.00 51.61 98 ASP B C 1
ATOM 1557 O O . ASP B 2 22 ? 23.480 32.657 90.416 1.00 47.75 98 ASP B O 1
ATOM 1566 N N . GLU B 2 23 ? 22.402 31.101 91.636 1.00 56.16 99 GLU B N 1
ATOM 1567 C CA . GLU B 2 23 ? 22.095 30.296 90.458 1.00 58.04 99 GLU B CA 1
ATOM 1568 C C . GLU B 2 23 ? 21.162 31.047 89.516 1.00 55.61 99 GLU B C 1
ATOM 1569 O O . GLU B 2 23 ? 21.376 31.061 88.299 1.00 57.59 99 GLU B O 1
ATOM 1581 N N . MET B 2 24 ? 20.125 31.684 90.063 1.00 47.08 100 MET B N 1
ATOM 1582 C CA . MET B 2 24 ? 19.229 32.480 89.233 1.00 41.81 100 MET B CA 1
ATOM 1583 C C . MET B 2 24 ? 19.993 33.564 88.489 1.00 43.19 100 MET B C 1
ATOM 1584 O O . MET B 2 24 ? 19.765 33.790 87.294 1.00 45.96 100 MET B O 1
ATOM 1598 N N . ALA B 2 25 ? 20.908 34.246 89.181 1.00 39.40 101 ALA B N 1
ATOM 1599 C CA . ALA B 2 25 ? 21.639 35.345 88.561 1.00 39.37 101 ALA B CA 1
ATOM 1600 C C . ALA B 2 25 ? 22.413 34.869 87.338 1.00 41.64 101 ALA B C 1
ATOM 1601 O O . ALA B 2 25 ? 22.379 35.509 86.281 1.00 39.93 101 ALA B O 1
ATOM 1608 N N . GLU B 2 26 ? 23.121 33.745 87.465 1.00 49.90 102 GLU B N 1
ATOM 1609 C CA . GLU B 2 26 ? 23.914 33.242 86.348 1.00 59.21 102 GLU B CA 1
ATOM 1610 C C . GLU B 2 26 ? 23.022 32.855 85.175 1.00 56.22 102 GLU B C 1
ATOM 1611 O O . GLU B 2 26 ? 23.384 33.069 84.012 1.00 56.17 102 GLU B O 1
ATOM 1623 N N . ILE B 2 27 ? 21.849 32.287 85.460 1.00 51.89 103 ILE B N 1
ATOM 1624 C CA . ILE B 2 27 ? 20.932 31.897 84.392 1.00 49.06 103 ILE B CA 1
ATOM 1625 C C . ILE B 2 27 ? 20.497 33.118 83.592 1.00 42.99 103 ILE B C 1
ATOM 1626 O O . ILE B 2 27 ? 20.443 33.083 82.356 1.00 41.67 103 ILE B O 1
ATOM 1642 N N . MET B 2 28 ? 20.179 34.217 84.280 1.00 42.27 104 MET B N 1
ATOM 1643 C CA . MET B 2 28 ? 19.762 35.427 83.582 1.00 41.23 104 MET B CA 1
ATOM 1644 C C . MET B 2 28 ? 20.896 35.992 82.737 1.00 49.57 104 MET B C 1
ATOM 1645 O O . MET B 2 28 ? 20.668 36.474 81.622 1.00 47.67 104 MET B O 1
ATOM 1659 N N . ARG B 2 29 ? 22.128 35.945 83.250 1.00 53.15 105 ARG B N 1
ATOM 1660 C CA . ARG B 2 29 ? 23.265 36.395 82.456 1.00 59.32 105 ARG B CA 1
ATOM 1661 C C . ARG B 2 29 ? 23.491 35.479 81.259 1.00 54.51 105 ARG B C 1
ATOM 1662 O O . ARG B 2 29 ? 23.864 35.944 80.177 1.00 54.81 105 ARG B O 1
ATOM 1683 N N . ARG B 2 30 ? 23.263 34.174 81.431 1.00 55.73 106 ARG B N 1
ATOM 1684 C CA . ARG B 2 30 ? 23.417 33.246 80.315 1.00 55.55 106 ARG B CA 1
ATOM 1685 C C . ARG B 2 30 ? 22.307 33.435 79.288 1.00 49.80 106 ARG B C 1
ATOM 1686 O O . ARG B 2 30 ? 22.564 33.426 78.078 1.00 52.14 106 ARG B O 1
ATOM 1699 N N . ILE B 2 31 ? 21.065 33.598 79.750 1.00 37.71 107 ILE B N 1
ATOM 1700 C CA . ILE B 2 31 ? 19.966 33.906 78.839 1.00 36.42 107 ILE B CA 1
ATOM 1701 C C . ILE B 2 31 ? 20.282 35.166 78.042 1.00 38.85 107 ILE B C 1
ATOM 1702 O O . ILE B 2 31 ? 20.190 35.185 76.809 1.00 39.16 107 ILE B O 1
ATOM 1718 N N . LYS B 2 32 ? 20.658 36.240 78.741 1.00 44.36 108 LYS B N 1
ATOM 1719 C CA . LYS B 2 32 ? 20.976 37.501 78.079 1.00 46.70 108 LYS B CA 1
ATOM 1720 C C . LYS B 2 32 ? 22.036 37.312 77.000 1.00 49.18 108 LYS B C 1
ATOM 1721 O O . LYS B 2 32 ? 21.970 37.940 75.937 1.00 63.99 108 LYS B O 1
ATOM 1740 N N . LYS B 2 33 ? 23.019 36.444 77.252 1.00 51.08 109 LYS B N 1
ATOM 1741 C CA . LYS B 2 33 ? 24.079 36.222 76.276 1.00 50.75 109 LYS B CA 1
ATOM 1742 C C . LYS B 2 33 ? 23.586 35.381 75.105 1.00 50.01 109 LYS B C 1
ATOM 1743 O O . LYS B 2 33 ? 23.931 35.657 73.949 1.00 50.03 109 LYS B O 1
ATOM 1762 N N . LEU B 2 34 ? 22.778 34.353 75.380 1.00 47.08 110 LEU B N 1
ATOM 1763 C CA . LEU B 2 34 ? 22.230 33.540 74.299 1.00 46.74 110 LEU B CA 1
ATOM 1764 C C . LEU B 2 34 ? 21.427 34.394 73.326 1.00 44.76 110 LEU B C 1
ATOM 1765 O O . LEU B 2 34 ? 21.511 34.207 72.108 1.00 42.91 110 LEU B O 1
ATOM 1781 N N . LEU B 2 35 ? 20.642 35.339 73.848 1.00 44.30 111 LEU B N 1
ATOM 1782 C CA . LEU B 2 35 ? 19.858 36.207 72.977 1.00 44.98 111 LEU B CA 1
ATOM 1783 C C . LEU B 2 35 ? 20.757 37.122 72.154 1.00 45.19 111 LEU B C 1
ATOM 1784 O O . LEU B 2 35 ? 20.520 37.319 70.957 1.00 43.37 111 LEU B O 1
ATOM 1800 N N . LYS B 2 36 ? 21.795 37.689 72.774 1.00 46.40 112 LYS B N 1
ATOM 1801 C CA . LYS B 2 36 ? 22.724 38.530 72.026 1.00 48.12 112 LYS B CA 1
ATOM 1802 C C . LYS B 2 36 ? 23.450 37.723 70.956 1.00 50.48 112 LYS B C 1
ATOM 1803 O O . LYS B 2 36 ? 23.624 38.192 69.825 1.00 53.35 112 LYS B O 1
ATOM 1807 N N . LYS B 2 37 ? 23.873 36.501 71.290 1.00 48.66 113 LYS B N 1
ATOM 1808 C CA . LYS B 2 37 ? 24.541 35.655 70.307 1.00 49.65 113 LYS B CA 1
ATOM 1809 C C . LYS B 2 37 ? 23.592 35.263 69.179 1.00 48.29 113 LYS B C 1
ATOM 1810 O O . LYS B 2 37 ? 23.984 35.252 68.006 1.00 45.23 113 LYS B O 1
ATOM 1817 N N . ALA B 2 38 ? 22.339 34.944 69.512 1.00 48.84 114 ALA B N 1
ATOM 1818 C CA . ALA B 2 38 ? 21.366 34.594 68.483 1.00 43.91 114 ALA B CA 1
ATOM 1819 C C . ALA B 2 38 ? 21.089 35.777 67.564 1.00 44.12 114 ALA B C 1
ATOM 1820 O O . ALA B 2 38 ? 21.005 35.616 66.341 1.00 38.82 114 ALA B O 1
ATOM 1827 N N . ARG B 2 39 ? 20.941 36.975 68.134 1.00 47.56 115 ARG B N 1
ATOM 1828 C CA . ARG B 2 39 ? 20.746 38.167 67.315 1.00 55.79 115 ARG B CA 1
ATOM 1829 C C . ARG B 2 39 ? 21.925 38.382 66.375 1.00 49.68 115 ARG B C 1
ATOM 1830 O O . ARG B 2 39 ? 21.737 38.690 65.193 1.00 50.06 115 ARG B O 1
ATOM 1851 N N . GLY B 2 40 ? 23.151 38.229 66.883 1.00 41.27 116 GLY B N 1
ATOM 1852 C CA . GLY B 2 40 ? 24.315 38.346 66.022 1.00 41.05 116 GLY B CA 1
ATOM 1853 C C . GLY B 2 40 ? 24.303 37.337 64.888 1.00 42.90 116 GLY B C 1
ATOM 1854 O O . GLY B 2 40 ? 24.611 37.671 63.741 1.00 38.89 116 GLY B O 1
ATOM 1858 N N . ALA B 2 41 ? 23.945 36.088 65.194 1.00 54.43 117 ALA B N 1
ATOM 1859 C CA . ALA B 2 41 ? 23.928 35.051 64.169 1.00 56.87 117 ALA B CA 1
ATOM 1860 C C . ALA B 2 41 ? 22.839 35.312 63.135 1.00 57.06 117 ALA B C 1
ATOM 1861 O O . ALA B 2 41 ? 23.052 35.094 61.937 1.00 61.12 117 ALA B O 1
ATOM 1868 N N . ASP B 2 42 ? 21.665 35.774 63.573 1.00 51.60 118 ASP B N 1
ATOM 1869 C CA . ASP B 2 42 ? 20.605 36.085 62.620 1.00 51.01 118 ASP B CA 1
ATOM 1870 C C . ASP B 2 42 ? 20.980 37.281 61.751 1.00 50.37 118 ASP B C 1
ATOM 1871 O O . ASP B 2 42 ? 20.756 37.265 60.535 1.00 48.37 118 ASP B O 1
ATOM 1880 N N . GLU B 2 43 ? 21.546 38.329 62.355 1.00 49.59 119 GLU B N 1
ATOM 1881 C CA . GLU B 2 43 ? 22.002 39.468 61.566 1.00 47.90 119 GLU B CA 1
ATOM 1882 C C . GLU B 2 43 ? 23.016 39.032 60.517 1.00 42.79 119 GLU B C 1
ATOM 1883 O O . GLU B 2 43 ? 23.026 39.553 59.396 1.00 38.53 119 GLU B O 1
ATOM 1892 N N . LYS B 2 44 ? 23.876 38.073 60.864 1.00 41.71 120 LYS B N 1
ATOM 1893 C CA . LYS B 2 44 ? 24.844 37.552 59.905 1.00 43.72 120 LYS B CA 1
ATOM 1894 C C . LYS B 2 44 ? 24.140 36.889 58.727 1.00 43.98 120 LYS B C 1
ATOM 1895 O O . LYS B 2 44 ? 24.468 37.151 57.564 1.00 40.90 120 LYS B O 1
ATOM 1914 N N . VAL B 2 45 ? 23.164 36.025 59.011 1.00 44.57 121 VAL B N 1
ATOM 1915 C CA . VAL B 2 45 ? 22.432 35.350 57.942 1.00 44.16 121 VAL B CA 1
ATOM 1916 C C . VAL B 2 45 ? 21.696 36.365 57.075 1.00 40.72 121 VAL B C 1
ATOM 1917 O O . VAL B 2 45 ? 21.732 36.294 55.841 1.00 39.81 121 VAL B O 1
ATOM 1930 N N . LEU B 2 46 ? 21.010 37.323 57.706 1.00 40.66 122 LEU B N 1
ATOM 1931 C CA . LEU B 2 46 ? 20.301 38.346 56.944 1.00 43.24 122 LEU B CA 1
ATOM 1932 C C . LEU B 2 46 ? 21.259 39.204 56.128 1.00 40.80 122 LEU B C 1
ATOM 1933 O O . LEU B 2 46 ? 20.907 39.647 55.030 1.00 38.31 122 LEU B O 1
ATOM 1949 N N . ASP B 2 47 ? 22.465 39.452 56.643 1.00 40.92 123 ASP B N 1
ATOM 1950 C CA . ASP B 2 47 ? 23.484 40.129 55.846 1.00 48.99 123 ASP B CA 1
ATOM 1951 C C . ASP B 2 47 ? 23.790 39.341 54.577 1.00 47.68 123 ASP B C 1
ATOM 1952 O O . ASP B 2 47 ? 23.865 39.908 53.481 1.00 50.44 123 ASP B O 1
ATOM 1961 N N . GLU B 2 48 ? 23.975 38.024 54.709 1.00 48.85 124 GLU B N 1
ATOM 1962 C CA . GLU B 2 48 ? 24.310 37.202 53.551 1.00 52.46 124 GLU B CA 1
ATOM 1963 C C . GLU B 2 48 ? 23.123 37.060 52.606 1.00 50.13 124 GLU B C 1
ATOM 1964 O O . GLU B 2 48 ? 23.282 37.154 51.383 1.00 50.54 124 GLU B O 1
ATOM 1976 N N . LEU B 2 49 ? 21.926 36.824 53.148 1.00 47.75 125 LEU B N 1
ATOM 1977 C CA . LEU B 2 49 ? 20.731 36.797 52.312 1.00 44.03 125 LEU B CA 1
ATOM 1978 C C . LEU B 2 49 ? 20.588 38.091 51.520 1.00 44.46 125 LEU B C 1
ATOM 1979 O O . LEU B 2 49 ? 20.220 38.069 50.339 1.00 46.07 125 LEU B O 1
ATOM 1995 N N . ARG B 2 50 ? 20.882 39.228 52.153 1.00 40.11 126 ARG B N 1
ATOM 1996 C CA . ARG B 2 50 ? 20.759 40.516 51.479 1.00 44.89 126 ARG B CA 1
ATOM 1997 C C . ARG B 2 50 ? 21.681 40.593 50.268 1.00 38.50 126 ARG B C 1
ATOM 1998 O O . ARG B 2 50 ? 21.291 41.107 49.213 1.00 34.29 126 ARG B O 1
ATOM 2019 N N . LYS B 2 51 ? 22.909 40.084 50.399 1.00 46.82 127 LYS B N 1
ATOM 2020 C CA . LYS B 2 51 ? 23.852 40.131 49.286 1.00 46.77 127 LYS B CA 1
ATOM 2021 C C . LYS B 2 51 ? 23.443 39.171 48.175 1.00 46.15 127 LYS B C 1
ATOM 2022 O O . LYS B 2 51 ? 23.579 39.493 46.988 1.00 47.27 127 LYS B O 1
ATOM 2032 N N . ILE B 2 52 ? 22.947 37.987 48.539 1.00 42.78 128 ILE B N 1
ATOM 2033 C CA . ILE B 2 52 ? 22.497 37.026 47.536 1.00 40.46 128 ILE B CA 1
ATOM 2034 C C . ILE B 2 52 ? 21.378 37.622 46.694 1.00 39.48 128 ILE B C 1
ATOM 2035 O O . ILE B 2 52 ? 21.293 37.378 45.484 1.00 42.35 128 ILE B O 1
ATOM 2051 N N . ILE B 2 53 ? 20.499 38.409 47.317 1.00 38.06 129 ILE B N 1
ATOM 2052 C CA . ILE B 2 53 ? 19.353 38.950 46.595 1.00 39.97 129 ILE B CA 1
ATOM 2053 C C . ILE B 2 53 ? 19.792 40.042 45.626 1.00 41.87 129 ILE B C 1
ATOM 2054 O O . ILE B 2 53 ? 19.245 40.164 44.524 1.00 42.35 129 ILE B O 1
ATOM 2070 N N . GLU B 2 54 ? 20.778 40.854 46.013 1.00 48.77 130 GLU B N 1
ATOM 2071 C CA . GLU B 2 54 ? 21.251 41.894 45.106 1.00 50.79 130 GLU B CA 1
ATOM 2072 C C . GLU B 2 54 ? 22.005 41.299 43.922 1.00 48.64 130 GLU B C 1
ATOM 2073 O O . GLU B 2 54 ? 22.038 41.903 42.844 1.00 45.97 130 GLU B O 1
ATOM 2085 N N . ARG B 2 55 ? 22.617 40.126 44.099 1.00 43.88 131 ARG B N 1
ATOM 2086 C CA . ARG B 2 55 ? 23.181 39.407 42.962 1.00 40.63 131 ARG B CA 1
ATOM 2087 C C . ARG B 2 55 ? 22.072 38.898 42.052 1.00 36.14 131 ARG B C 1
ATOM 2088 O O . ARG B 2 55 ? 22.137 39.056 40.828 1.00 37.82 131 ARG B O 1
ATOM 2109 N N . ILE B 2 56 ? 21.040 38.284 42.635 1.00 32.92 132 ILE B N 1
ATOM 2110 C CA . ILE B 2 56 ? 19.909 37.816 41.840 1.00 33.89 132 ILE B CA 1
ATOM 2111 C C . ILE B 2 56 ? 19.313 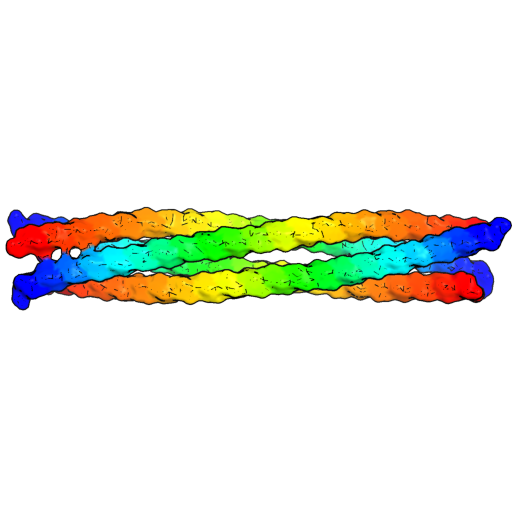38.968 41.040 1.00 39.35 132 ILE B C 1
ATOM 2112 O O . ILE B 2 56 ? 19.097 38.860 39.828 1.00 41.16 132 ILE B O 1
ATOM 2128 N N . ARG B 2 57 ? 19.043 40.092 41.707 1.00 39.55 133 ARG B N 1
ATOM 2129 C CA . ARG B 2 57 ? 18.420 41.220 41.022 1.00 40.04 133 ARG B CA 1
ATOM 2130 C C . ARG B 2 57 ? 19.329 41.783 39.933 1.00 40.04 133 ARG B C 1
ATOM 2131 O O . ARG B 2 57 ? 18.846 42.220 38.882 1.00 39.35 133 ARG B O 1
ATOM 2152 N N . GLU B 2 58 ? 20.645 41.789 40.162 1.00 38.67 134 GLU B N 1
ATOM 2153 C CA . GLU B 2 58 ? 21.565 42.179 39.098 1.00 39.92 134 GLU B CA 1
ATOM 2154 C C . GLU B 2 58 ? 21.494 41.200 37.935 1.00 38.88 134 GLU B C 1
ATOM 2155 O O . GLU B 2 58 ? 21.605 41.598 36.769 1.00 38.76 134 GLU B O 1
ATOM 2167 N N . LEU B 2 59 ? 21.328 39.909 38.233 1.00 42.34 135 LEU B N 1
ATOM 2168 C CA . LEU B 2 59 ? 21.167 38.923 37.170 1.00 44.76 135 LEU B CA 1
ATOM 2169 C C . LEU B 2 59 ? 19.876 39.149 36.395 1.00 40.38 135 LEU B C 1
ATOM 2170 O O . LEU B 2 59 ? 19.794 38.794 35.213 1.00 39.47 135 LEU B O 1
ATOM 2186 N N . LEU B 2 60 ? 18.862 39.729 37.040 1.00 38.29 136 LEU B N 1
ATOM 2187 C CA . LEU B 2 60 ? 17.626 40.070 36.351 1.00 38.37 136 LEU B CA 1
ATOM 2188 C C . LEU B 2 60 ? 17.753 41.354 35.548 1.00 43.22 136 LEU B C 1
ATOM 2189 O O . LEU B 2 60 ? 17.008 41.539 34.579 1.00 44.33 136 LEU B O 1
ATOM 2205 N N . ASP B 2 61 ? 18.671 42.244 35.927 1.00 47.30 137 ASP B N 1
ATOM 2206 C CA . ASP B 2 61 ? 18.989 43.375 35.067 1.00 50.71 137 ASP B CA 1
ATOM 2207 C C . ASP B 2 61 ? 19.529 42.888 33.730 1.00 44.53 137 ASP B C 1
ATOM 2208 O O . ASP B 2 61 ? 19.074 43.324 32.667 1.00 43.40 137 ASP B O 1
ATOM 2217 N N . ARG B 2 62 ? 20.497 41.970 33.763 1.00 42.29 138 ARG B N 1
ATOM 2218 C CA . ARG B 2 62 ? 21.029 41.424 32.520 1.00 52.07 138 ARG B CA 1
ATOM 2219 C C . ARG B 2 62 ? 19.962 40.635 31.771 1.00 52.84 138 ARG B C 1
ATOM 2220 O O . ARG B 2 62 ? 19.856 40.732 30.543 1.00 55.77 138 ARG B O 1
ATOM 2241 N N . SER B 2 63 ? 19.152 39.857 32.493 1.00 46.31 139 SER B N 1
ATOM 2242 C CA . SER B 2 63 ? 18.066 39.128 31.847 1.00 45.10 139 SER B CA 1
ATOM 2243 C C . SER B 2 63 ? 17.154 40.077 31.080 1.00 46.47 139 SER B C 1
ATOM 2244 O O . SER B 2 63 ? 16.772 39.800 29.936 1.00 46.96 139 SER B O 1
ATOM 2252 N N . ARG B 2 64 ? 16.797 41.208 31.693 1.00 47.92 140 ARG B N 1
ATOM 2253 C CA . ARG B 2 64 ? 15.983 42.196 30.995 1.00 49.14 140 ARG B CA 1
ATOM 2254 C C . ARG B 2 64 ? 16.728 42.775 29.801 1.00 44.52 140 ARG B C 1
ATOM 2255 O O . ARG B 2 64 ? 16.129 43.023 28.748 1.00 45.36 140 ARG B O 1
ATOM 2276 N N . LYS B 2 65 ? 18.035 43.010 29.949 1.00 45.86 141 LYS B N 1
ATOM 2277 C CA . LYS B 2 65 ? 18.828 43.493 28.824 1.00 46.70 141 LYS B CA 1
ATOM 2278 C C . LYS B 2 65 ? 18.815 42.487 27.679 1.00 47.65 141 LYS B C 1
ATOM 2279 O O . LYS B 2 65 ? 18.679 42.864 26.510 1.00 47.33 141 LYS B O 1
ATOM 2298 N N . ILE B 2 66 ? 18.957 41.199 27.997 1.00 44.89 142 ILE B N 1
ATOM 2299 C CA . ILE B 2 66 ? 18.929 40.172 26.961 1.00 43.51 142 ILE B CA 1
ATOM 2300 C C . ILE B 2 66 ? 17.580 40.176 26.254 1.00 42.00 142 ILE B C 1
ATOM 2301 O O . ILE B 2 66 ? 17.506 40.205 25.020 1.00 38.98 142 ILE 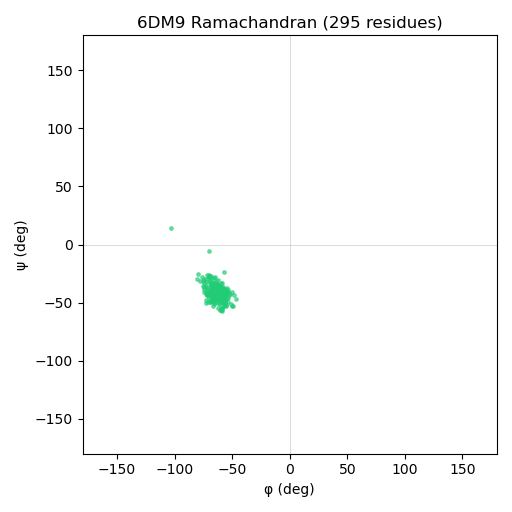B O 1
ATOM 2317 N N . HIS B 2 67 ? 16.492 40.149 27.026 1.00 42.93 143 HIS B N 1
ATOM 2318 C CA . HIS B 2 67 ? 15.164 40.249 26.433 1.00 44.53 143 HIS B CA 1
ATOM 2319 C C . HIS B 2 67 ? 15.039 41.513 25.592 1.00 40.65 143 HIS B C 1
ATOM 2320 O O . HIS B 2 67 ? 14.573 41.471 24.448 1.00 39.04 143 HIS B O 1
ATOM 2335 N N . GLU B 2 68 ? 15.445 42.655 26.153 1.00 41.67 144 GLU B N 1
ATOM 2336 C CA . GLU B 2 68 ? 15.384 43.912 25.416 1.00 44.71 144 GLU B CA 1
ATOM 2337 C C . GLU B 2 68 ? 16.136 43.811 24.096 1.00 45.04 144 GLU B C 1
ATOM 2338 O O . GLU B 2 68 ? 15.651 44.276 23.058 1.00 48.34 144 GLU B O 1
ATOM 2350 N N . ARG B 2 69 ? 17.322 43.203 24.114 1.00 38.71 145 ARG B N 1
ATOM 2351 C CA . ARG B 2 69 ? 18.086 43.039 22.883 1.00 38.15 145 ARG B CA 1
ATOM 2352 C C . ARG B 2 69 ? 17.388 42.077 21.929 1.00 40.24 145 ARG B C 1
ATOM 2353 O O . ARG B 2 69 ? 17.409 42.280 20.708 1.00 38.10 145 ARG B O 1
ATOM 2374 N N . SER B 2 70 ? 16.757 41.029 22.465 1.00 44.16 146 SER B N 1
ATOM 2375 C CA . SER B 2 70 ? 16.058 40.074 21.613 1.00 47.39 146 SER B CA 1
ATOM 2376 C C . SER B 2 70 ? 14.917 40.740 20.856 1.00 49.97 146 SER B C 1
ATOM 2377 O O . SER B 2 70 ? 14.715 40.475 19.666 1.00 52.35 146 SER B O 1
ATOM 2385 N N . GLU B 2 71 ? 14.152 41.602 21.529 1.00 47.83 147 GLU B N 1
ATOM 2386 C CA . GLU B 2 71 ? 13.083 42.317 20.842 1.00 53.28 147 GLU B CA 1
ATOM 2387 C C . GLU B 2 71 ? 13.646 43.206 19.740 1.00 54.10 147 GLU B C 1
ATOM 2388 O O . GLU B 2 71 ? 13.077 43.287 18.646 1.00 51.27 147 GLU B O 1
ATOM 2400 N N . GLU B 2 72 ? 14.768 43.880 20.012 1.00 60.73 148 GLU B N 1
ATOM 2401 C CA . GLU B 2 72 ? 15.449 44.652 18.978 1.00 60.33 148 GLU B CA 1
ATOM 2402 C C . GLU B 2 72 ? 15.665 43.814 17.724 1.00 59.81 148 GLU B C 1
ATOM 2403 O O . GLU B 2 72 ? 15.290 44.216 16.617 1.00 62.73 148 GLU B O 1
ATOM 2415 N N . ILE B 2 73 ? 16.272 42.637 17.886 1.00 53.10 149 ILE B N 1
ATOM 2416 C CA . ILE B 2 73 ? 16.603 41.800 16.738 1.00 51.18 149 ILE B CA 1
ATOM 2417 C C . ILE B 2 73 ? 15.342 41.396 15.984 1.00 52.29 149 ILE B C 1
ATOM 2418 O O . ILE B 2 73 ? 15.346 41.292 14.752 1.00 51.03 149 ILE B O 1
ATOM 2434 N N . ALA B 2 74 ? 14.245 41.162 16.709 1.00 58.10 150 ALA B N 1
ATOM 2435 C CA . ALA B 2 74 ? 13.002 40.759 16.060 1.00 63.84 150 ALA B CA 1
ATOM 2436 C C . ALA B 2 74 ? 12.349 41.919 15.319 1.00 75.26 150 ALA B C 1
ATOM 2437 O O . ALA B 2 74 ? 11.695 41.704 14.292 1.00 77.75 150 ALA B O 1
ATOM 2444 N N . TYR B 2 75 ? 12.504 43.147 15.818 1.00 81.72 151 TYR B N 1
ATOM 2445 C CA . TYR B 2 75 ? 11.934 44.302 15.131 1.00 85.04 151 TYR B CA 1
ATOM 2446 C C . TYR B 2 75 ? 12.479 44.414 13.712 1.00 89.44 151 TYR B C 1
ATOM 2447 O O . TYR B 2 75 ? 11.718 44.590 12.754 1.00 91.59 151 TYR B O 1
ATOM 2451 N N . LYS B 2 76 ? 13.796 44.312 13.560 1.00 90.00 152 LYS B N 1
ATOM 2452 C CA . LYS B 2 76 ? 14.427 44.369 12.245 1.00 89.70 152 LYS B CA 1
ATOM 2453 C C . LYS B 2 76 ? 15.939 44.222 12.365 1.00 90.01 152 LYS B C 1
ATOM 2454 O O . LYS B 2 76 ? 16.524 43.285 11.824 1.00 90.25 152 LYS B O 1
ATOM 2478 N N . THR C 1 2 ? 15.073 46.554 118.689 1.00 65.59 1 THR C N 1
ATOM 2479 C CA . THR C 1 2 ? 14.795 45.517 119.672 1.00 63.39 1 THR C CA 1
ATOM 2480 C C . THR C 1 2 ? 14.596 44.166 118.993 1.00 58.88 1 THR C C 1
ATOM 2481 O O . THR C 1 2 ? 14.392 44.093 117.779 1.00 58.97 1 THR C O 1
ATOM 2492 N N . ARG C 1 3 ? 14.663 43.095 119.786 1.00 55.31 2 ARG C N 1
ATOM 2493 C CA . ARG C 1 3 ? 14.386 41.761 119.265 1.00 52.32 2 ARG C CA 1
ATOM 2494 C C . ARG C 1 3 ? 13.032 41.723 118.567 1.00 52.11 2 ARG C C 1
ATOM 2495 O O . ARG C 1 3 ? 12.905 41.193 117.457 1.00 54.03 2 ARG C O 1
ATOM 2516 N N . GLU C 1 4 ? 12.007 42.292 119.206 1.00 51.76 3 GLU C N 1
ATOM 2517 C CA . GLU C 1 4 ? 10.673 42.299 118.613 1.00 54.79 3 GLU C CA 1
ATOM 2518 C C . GLU C 1 4 ? 10.679 42.978 117.249 1.00 50.86 3 GLU C C 1
ATOM 2519 O O . GLU C 1 4 ? 9.959 42.558 116.336 1.00 54.48 3 GLU C O 1
ATOM 2531 N N . GLU C 1 5 ? 11.483 44.031 117.091 1.00 50.08 4 GLU C N 1
ATOM 2532 C CA . GLU C 1 5 ? 11.533 44.740 115.817 1.00 55.38 4 GLU C CA 1
ATOM 2533 C C . GLU C 1 5 ? 12.264 43.926 114.757 1.00 53.13 4 GLU C C 1
ATOM 2534 O O . GLU C 1 5 ? 11.844 43.893 113.595 1.00 55.28 4 GLU C O 1
ATOM 2546 N N . LEU C 1 6 ? 13.360 43.267 115.137 1.00 46.58 5 LEU C N 1
ATOM 2547 C CA . LEU C 1 6 ? 14.109 42.461 114.181 1.00 48.26 5 LEU C CA 1
ATOM 2548 C C . LEU C 1 6 ? 13.266 41.309 113.650 1.00 52.05 5 LEU C C 1
ATOM 2549 O O . LEU C 1 6 ? 13.312 40.997 112.454 1.00 50.46 5 LEU C O 1
ATOM 2565 N N . LEU C 1 7 ? 12.485 40.666 114.521 1.00 52.01 6 LEU C N 1
ATOM 2566 C CA . LEU C 1 7 ? 11.622 39.581 114.065 1.00 56.55 6 LEU C CA 1
ATOM 2567 C C . LEU C 1 7 ? 10.533 40.099 113.134 1.00 56.75 6 LEU C C 1
ATOM 2568 O O . LEU C 1 7 ? 10.181 39.436 112.152 1.00 54.30 6 LEU C O 1
ATOM 2584 N N . ARG C 1 8 ? 9.988 41.283 113.424 1.00 62.06 7 ARG C N 1
ATOM 2585 C CA . ARG C 1 8 ? 9.026 41.890 112.510 1.00 60.60 7 ARG C CA 1
ATOM 2586 C C . ARG C 1 8 ? 9.672 42.175 111.160 1.00 55.43 7 ARG C C 1
ATOM 2587 O O . ARG C 1 8 ? 9.037 42.015 110.112 1.00 50.16 7 ARG C O 1
ATOM 2594 N N . GLU C 1 9 ? 10.939 42.596 111.168 1.00 54.07 8 GLU C N 1
ATOM 2595 C CA . GLU C 1 9 ? 11.646 42.854 109.919 1.00 52.75 8 GLU C CA 1
ATOM 2596 C C . GLU C 1 9 ? 11.884 41.562 109.147 1.00 54.03 8 GLU C C 1
ATOM 2597 O O . GLU C 1 9 ? 11.775 41.541 107.915 1.00 54.56 8 GLU C O 1
ATOM 2609 N N . ASN C 1 10 ? 12.215 40.476 109.849 1.00 53.92 9 ASN C N 1
ATOM 2610 C CA . ASN C 1 10 ? 12.352 39.181 109.189 1.00 55.47 9 ASN C CA 1
ATOM 2611 C C . ASN C 1 10 ? 11.070 38.808 108.454 1.00 56.43 9 ASN C C 1
ATOM 2612 O O . ASN C 1 10 ? 11.108 38.367 107.300 1.00 61.92 9 ASN C O 1
ATOM 2623 N N . ILE C 1 11 ? 9.920 38.979 109.111 1.00 53.62 10 ILE C N 1
ATOM 2624 C CA . ILE C 1 11 ? 8.642 38.699 108.462 1.00 53.75 10 ILE C CA 1
ATOM 2625 C C . ILE C 1 11 ? 8.469 39.584 107.234 1.00 57.26 10 ILE C C 1
ATOM 2626 O O . ILE C 1 11 ? 8.130 39.109 106.143 1.00 54.32 10 ILE C O 1
ATOM 2642 N N . GLU C 1 12 ? 8.697 40.890 107.396 1.00 64.01 11 GLU C N 1
ATOM 2643 C CA . GLU C 1 12 ? 8.535 41.818 106.282 1.00 64.23 11 GLU C CA 1
ATOM 2644 C C . GLU C 1 12 ? 9.469 41.464 105.131 1.00 56.81 11 GLU C C 1
ATOM 2645 O O . GLU C 1 12 ? 9.055 41.438 103.966 1.00 56.17 11 GLU C O 1
ATOM 2654 N N . LEU C 1 13 ? 10.739 41.192 105.437 1.00 48.11 12 LEU C N 1
ATOM 2655 C CA . LEU C 1 13 ? 11.677 40.807 104.389 1.00 47.39 12 LEU C CA 1
ATOM 2656 C C . LEU C 1 13 ? 11.220 39.534 103.687 1.00 46.47 12 LEU C C 1
ATOM 2657 O O . LEU C 1 13 ? 11.339 39.415 102.462 1.00 47.36 12 LEU C O 1
ATOM 2673 N N . ALA C 1 14 ? 10.692 38.572 104.447 1.00 44.13 13 ALA C N 1
ATOM 2674 C CA . ALA C 1 14 ? 10.218 37.331 103.845 1.00 41.33 13 ALA C CA 1
ATOM 2675 C C . ALA C 1 14 ? 9.044 37.586 102.910 1.00 43.04 13 ALA C C 1
ATOM 2676 O O . ALA C 1 14 ? 8.957 36.985 101.833 1.00 46.64 13 ALA C O 1
ATOM 2683 N N . LYS C 1 15 ? 8.125 38.471 103.303 1.00 49.21 14 LYS C N 1
ATOM 2684 C CA . LYS C 1 15 ? 7.013 38.815 102.423 1.00 52.79 14 LYS C CA 1
ATOM 2685 C C . LYS C 1 15 ? 7.508 39.543 101.178 1.00 52.69 14 LYS C C 1
ATOM 2686 O O . LYS C 1 15 ? 7.158 39.174 100.050 1.00 53.18 14 LYS C O 1
ATOM 2705 N N . GLU C 1 16 ? 8.318 40.588 101.364 1.00 49.38 15 GLU C N 1
ATOM 2706 C CA . GLU C 1 16 ? 8.901 41.285 100.223 1.00 48.42 15 GLU C CA 1
ATOM 2707 C C . GLU C 1 16 ? 9.640 40.314 99.312 1.00 47.93 15 GLU C C 1
ATOM 2708 O O . GLU C 1 16 ? 9.563 40.420 98.083 1.00 39.78 15 GLU C O 1
ATOM 2720 N N . HIS C 1 17 ? 10.366 39.360 99.900 1.00 49.72 16 HIS C N 1
ATOM 2721 C CA . HIS C 1 17 ? 11.034 38.336 99.105 1.00 51.82 16 HIS C CA 1
ATOM 2722 C C . HIS C 1 17 ? 10.029 37.552 98.269 1.00 53.73 16 HIS C C 1
ATOM 2723 O O . HIS C 1 17 ? 10.257 37.300 97.081 1.00 53.16 16 HIS C O 1
ATOM 2737 N N . ILE C 1 18 ? 8.905 37.168 98.875 1.00 54.83 17 ILE C N 1
ATOM 2738 C CA . ILE C 1 18 ? 7.892 36.396 98.161 1.00 53.63 17 ILE C CA 1
ATOM 2739 C C . ILE C 1 18 ? 7.298 37.221 97.027 1.00 53.42 17 ILE C C 1
ATOM 2740 O O . ILE C 1 18 ? 7.182 36.752 95.888 1.00 51.47 17 ILE C O 1
ATOM 2756 N N . GLU C 1 19 ? 6.906 38.462 97.321 1.00 57.28 18 GLU C N 1
ATOM 2757 C CA . GLU C 1 19 ? 6.315 39.314 96.294 1.00 60.74 18 GLU C CA 1
ATOM 2758 C C . GLU C 1 19 ? 7.287 39.539 95.141 1.00 56.47 18 GLU C C 1
ATOM 2759 O O . GLU C 1 19 ? 6.879 39.578 93.973 1.00 58.51 18 GLU C O 1
ATOM 2771 N N . ILE C 1 20 ? 8.576 39.693 95.447 1.00 48.46 19 ILE C N 1
ATOM 2772 C CA . ILE C 1 20 ? 9.585 39.811 94.398 1.00 48.21 19 ILE C CA 1
ATOM 2773 C C . ILE C 1 20 ? 9.570 38.571 93.515 1.00 47.97 19 ILE C C 1
ATOM 2774 O O . ILE C 1 20 ? 9.442 38.659 92.288 1.00 46.79 19 ILE C O 1
ATOM 2790 N N . MET C 1 21 ? 9.700 37.395 94.131 1.00 56.25 20 MET C N 1
ATOM 2791 C CA . MET C 1 21 ? 9.690 36.149 93.374 1.00 57.74 20 MET C CA 1
ATOM 2792 C C . MET C 1 21 ? 8.425 36.020 92.536 1.00 62.69 20 MET C C 1
ATOM 2793 O O . MET C 1 21 ? 8.471 35.529 91.402 1.00 73.69 20 MET C O 1
ATOM 2807 N N . ARG C 1 22 ? 7.284 3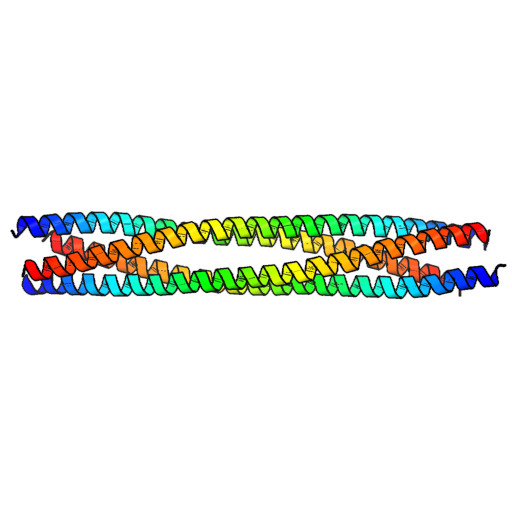6.451 93.077 1.00 51.58 21 ARG C N 1
ATOM 2808 C CA . ARG C 1 22 ? 6.048 36.422 92.303 1.00 46.75 21 ARG C CA 1
ATOM 2809 C C . ARG C 1 22 ? 6.162 37.295 91.060 1.00 48.99 21 ARG C C 1
ATOM 2810 O O . ARG C 1 22 ? 5.720 36.902 89.974 1.00 43.91 21 ARG C O 1
ATOM 2817 N N . GLU C 1 23 ? 6.760 38.481 91.195 1.00 60.85 22 GLU C N 1
ATOM 2818 C CA . GLU C 1 23 ? 6.906 39.362 90.042 1.00 64.70 22 GLU C CA 1
ATOM 2819 C C . GLU C 1 23 ? 7.865 38.771 89.019 1.00 60.33 22 GLU C C 1
ATOM 2820 O O . GLU C 1 23 ? 7.642 38.894 87.808 1.00 65.30 22 GLU C O 1
ATOM 2832 N N . ILE C 1 24 ? 8.943 38.134 89.480 1.00 48.29 23 ILE C N 1
ATOM 2833 C CA . ILE C 1 24 ? 9.864 37.476 88.557 1.00 43.08 23 ILE C CA 1
ATOM 2834 C C . ILE C 1 24 ? 9.120 36.427 87.740 1.00 47.87 23 ILE C C 1
ATOM 2835 O O . ILE C 1 24 ? 9.106 36.470 86.504 1.00 47.58 23 ILE C O 1
ATOM 2851 N N . LEU C 1 25 ? 8.487 35.470 88.425 1.00 51.18 24 LEU C N 1
ATOM 2852 C CA . LEU C 1 25 ? 7.735 34.427 87.736 1.00 55.91 24 LEU C CA 1
ATOM 2853 C C . LEU C 1 25 ? 6.773 35.023 86.718 1.00 61.81 24 LEU C C 1
ATOM 2854 O O . LEU C 1 25 ? 6.626 34.500 85.608 1.00 67.45 24 LEU C O 1
ATOM 2858 N N . GLU C 1 26 ? 6.107 36.122 87.079 1.00 58.75 25 GLU C N 1
ATOM 2859 C CA . GLU C 1 26 ? 5.251 36.813 86.121 1.00 56.60 25 GLU C CA 1
ATOM 2860 C C . GLU C 1 26 ? 6.062 37.336 84.943 1.00 59.66 25 GLU C C 1
ATOM 2861 O O . GLU C 1 26 ? 5.614 37.272 83.792 1.00 61.25 25 GLU C O 1
ATOM 2873 N N . LEU C 1 27 ? 7.257 37.866 85.211 1.00 55.29 26 LEU C N 1
ATOM 2874 C CA . LEU C 1 27 ? 8.096 38.378 84.134 1.00 52.16 26 LEU C CA 1
ATOM 2875 C C . LEU C 1 27 ? 8.680 37.249 83.296 1.00 46.51 26 LEU C C 1
ATOM 2876 O O . LEU C 1 27 ? 8.979 37.449 82.114 1.00 48.35 26 LEU C O 1
ATOM 2892 N N . LEU C 1 28 ? 8.842 36.061 83.882 1.00 44.11 27 LEU C N 1
ATOM 2893 C CA . LEU C 1 28 ? 9.304 34.914 83.111 1.00 42.44 27 LEU C CA 1
ATOM 2894 C C . LEU C 1 28 ? 8.201 34.375 82.210 1.00 47.28 27 LEU C C 1
ATOM 2895 O O . LEU C 1 28 ? 8.490 33.829 81.139 1.00 47.67 27 LEU C O 1
ATOM 2911 N N . GLN C 1 29 ? 6.938 34.519 82.621 1.00 49.53 28 GLN C N 1
ATOM 2912 C CA . GLN C 1 29 ? 5.827 34.225 81.723 1.00 51.76 28 GLN C CA 1
ATOM 2913 C C . GLN C 1 29 ? 5.927 35.056 80.451 1.00 49.09 28 GLN C C 1
ATOM 2914 O O . GLN C 1 29 ? 5.862 34.524 79.337 1.00 50.33 28 GLN C O 1
ATOM 2928 N N . LYS C 1 30 ? 6.080 36.374 80.602 1.00 48.46 29 LYS C N 1
ATOM 2929 C CA . LYS C 1 30 ? 6.128 37.257 79.443 1.00 44.67 29 LYS C CA 1
ATOM 2930 C C . LYS C 1 30 ? 7.286 36.899 78.524 1.00 41.47 29 LYS C C 1
ATOM 2931 O O . LYS C 1 30 ? 7.149 36.941 77.295 1.00 43.69 29 LYS C O 1
ATOM 2938 N N . MET C 1 31 ? 8.439 36.545 79.097 1.00 40.97 30 MET C N 1
ATOM 2939 C CA . MET C 1 31 ? 9.566 36.125 78.272 1.00 39.74 30 MET C CA 1
ATOM 2940 C C . MET C 1 31 ? 9.190 34.934 77.402 1.00 42.45 30 MET C C 1
ATOM 2941 O O . MET C 1 31 ? 9.546 34.881 76.219 1.00 39.14 30 MET C O 1
ATOM 2955 N N . GLU C 1 32 ? 8.472 33.964 77.971 1.00 46.29 31 GLU C N 1
ATOM 2956 C CA . GLU C 1 32 ? 8.058 32.795 77.202 1.00 50.95 31 GLU C CA 1
ATOM 2957 C C . GLU C 1 32 ? 7.089 33.186 76.096 1.00 53.73 31 GLU C C 1
ATOM 2958 O O . GLU C 1 32 ? 7.227 32.744 74.949 1.00 48.45 31 GLU C O 1
ATOM 2970 N N . GLU C 1 33 ? 6.097 34.016 76.423 1.00 55.18 32 GLU C N 1
ATOM 2971 C CA . GLU C 1 33 ? 5.108 34.414 75.428 1.00 57.26 32 GLU C CA 1
ATOM 2972 C C . GLU C 1 33 ? 5.754 35.185 74.286 1.00 54.39 32 GLU C C 1
ATOM 2973 O O . GLU C 1 33 ? 5.384 35.008 73.119 1.00 55.16 32 GLU C O 1
ATOM 2985 N N . LEU C 1 34 ? 6.727 36.043 74.598 1.00 46.74 33 LEU C N 1
ATOM 2986 C CA . LEU C 1 34 ? 7.434 36.761 73.543 1.00 46.00 33 LEU C CA 1
ATOM 2987 C C . LEU C 1 34 ? 8.297 35.815 72.717 1.00 42.24 33 LEU C C 1
ATOM 2988 O O . LEU C 1 34 ? 8.328 35.915 71.485 1.00 39.57 33 LEU C O 1
ATOM 3004 N N . LEU C 1 35 ? 9.004 34.892 73.372 1.00 47.31 34 LEU C N 1
ATOM 3005 C CA . LEU C 1 35 ? 9.777 33.900 72.633 1.00 48.90 34 LEU C CA 1
ATOM 3006 C C . LEU C 1 35 ? 8.870 33.033 71.770 1.00 52.34 34 LEU C C 1
ATOM 3007 O O . LEU C 1 35 ? 9.223 32.684 70.637 1.00 51.85 34 LEU C O 1
ATOM 3023 N N . GLU C 1 36 ? 7.691 32.679 72.286 1.00 52.83 35 GLU C N 1
ATOM 3024 C CA . GLU C 1 36 ? 6.740 31.903 71.498 1.00 56.66 35 GLU C CA 1
ATOM 3025 C C . GLU C 1 36 ? 6.256 32.697 70.289 1.00 58.56 35 GLU C C 1
ATOM 3026 O O . GLU C 1 36 ? 6.224 32.181 69.166 1.00 61.32 35 GLU C O 1
ATOM 3038 N N . LYS C 1 37 ? 5.877 33.961 70.499 1.00 56.65 36 LYS C N 1
ATOM 3039 C CA . LYS C 1 37 ? 5.407 34.788 69.392 1.00 53.69 36 LYS C CA 1
ATOM 3040 C C . LYS C 1 37 ? 6.480 34.926 68.318 1.00 50.72 36 LYS C C 1
ATOM 3041 O O . LYS C 1 37 ? 6.244 34.627 67.142 1.00 47.89 36 LYS C O 1
ATOM 3060 N N . ALA C 1 38 ? 7.666 35.403 68.704 1.00 44.98 37 ALA C N 1
ATOM 3061 C CA . ALA C 1 38 ? 8.747 35.568 67.738 1.00 42.48 37 ALA C CA 1
ATOM 3062 C C . ALA C 1 38 ? 9.015 34.273 66.982 1.00 40.02 37 ALA C C 1
ATOM 3063 O O . ALA C 1 38 ? 9.289 34.294 65.777 1.00 40.47 37 ALA C O 1
ATOM 3070 N N . ARG C 1 39 ? 8.943 33.133 67.673 1.00 46.00 38 ARG C N 1
ATOM 3071 C CA . ARG C 1 39 ? 9.076 31.852 66.987 1.00 48.42 38 ARG C CA 1
ATOM 3072 C C . ARG C 1 39 ? 7.957 31.661 65.971 1.00 48.91 38 ARG C C 1
ATOM 3073 O O . ARG C 1 39 ? 8.186 31.136 64.874 1.00 50.46 38 ARG C O 1
ATOM 3094 N N . GLY C 1 40 ? 6.738 32.075 66.322 1.00 46.25 39 GLY C N 1
ATOM 3095 C CA . GLY C 1 40 ? 5.628 31.942 65.395 1.00 42.04 39 GLY C CA 1
ATOM 3096 C C . GLY C 1 40 ? 5.728 32.901 64.225 1.00 43.14 39 GLY C C 1
ATOM 3097 O O . GLY C 1 40 ? 5.447 32.531 63.082 1.00 45.32 39 GLY C O 1
ATOM 3101 N N . ALA C 1 41 ? 6.126 34.147 64.491 1.00 40.29 40 ALA C N 1
ATOM 3102 C CA . ALA C 1 41 ? 6.275 35.118 63.414 1.00 41.36 40 ALA C CA 1
ATOM 3103 C C . ALA C 1 41 ? 7.330 34.667 62.414 1.00 43.04 40 ALA C C 1
ATOM 3104 O O . ALA C 1 41 ? 7.144 34.804 61.199 1.00 45.51 40 ALA C O 1
ATOM 3111 N N . ASP C 1 42 ? 8.447 34.126 62.905 1.00 43.43 41 ASP C N 1
ATOM 3112 C CA . ASP C 1 42 ? 9.484 33.640 62.004 1.00 43.36 41 ASP C CA 1
ATOM 3113 C C . ASP C 1 42 ? 9.040 32.385 61.263 1.00 48.07 41 ASP C C 1
ATOM 3114 O O . ASP C 1 42 ? 9.500 32.135 60.143 1.00 49.21 41 ASP C O 1
ATOM 3123 N N . GLU C 1 43 ? 8.148 31.591 61.858 1.00 49.40 42 GLU C N 1
ATOM 3124 C CA . GLU C 1 43 ? 7.621 30.427 61.155 1.00 51.96 42 GLU C CA 1
ATOM 3125 C C . GLU C 1 43 ? 6.712 30.850 60.007 1.00 54.64 42 GLU C C 1
ATOM 3126 O O . GLU C 1 43 ? 6.740 30.243 58.930 1.00 53.10 42 GLU C O 1
ATOM 3138 N N . ASP C 1 44 ? 5.898 31.887 60.219 1.00 54.27 43 ASP C N 1
ATOM 3139 C CA . ASP C 1 44 ? 5.071 32.425 59.145 1.00 56.09 43 ASP C CA 1
ATOM 3140 C C . ASP C 1 44 ? 5.934 32.910 57.988 1.00 49.12 43 ASP C C 1
ATOM 3141 O O . ASP C 1 44 ? 5.768 32.479 56.840 1.00 46.28 43 ASP C O 1
ATOM 3150 N N . VAL C 1 45 ? 6.868 33.820 58.277 1.00 47.69 44 VAL C N 1
ATOM 3151 C CA . VAL C 1 45 ? 7.690 34.406 57.223 1.00 47.53 44 VAL C CA 1
ATOM 3152 C C . VAL C 1 45 ? 8.459 33.324 56.480 1.00 46.74 44 VAL C C 1
ATOM 3153 O O . VAL C 1 45 ? 8.561 33.351 55.247 1.00 47.44 44 VAL C O 1
ATOM 3166 N N . ALA C 1 46 ? 9.014 32.356 57.209 1.00 42.06 45 ALA C N 1
ATOM 3167 C CA . ALA C 1 46 ? 9.727 31.267 56.554 1.00 41.15 45 ALA C CA 1
ATOM 3168 C C . ALA C 1 46 ? 8.811 30.525 55.589 1.00 43.23 45 ALA C C 1
ATOM 3169 O O . ALA C 1 46 ? 9.164 30.308 54.426 1.00 42.14 45 ALA C O 1
ATOM 3176 N N . LYS C 1 47 ? 7.617 30.145 56.051 1.00 47.00 46 LYS C N 1
ATOM 3177 C CA . LYS C 1 47 ? 6.678 29.441 55.182 1.00 52.42 46 LYS C CA 1
ATOM 3178 C C . LYS C 1 47 ? 6.333 30.285 53.960 1.00 50.36 46 LYS C C 1
ATOM 3179 O O . LYS C 1 47 ? 6.334 29.792 52.826 1.00 52.19 46 LYS C O 1
ATOM 3198 N N . THR C 1 48 ? 6.037 31.569 54.176 1.00 51.42 47 THR C N 1
ATOM 3199 C CA . THR C 1 48 ? 5.720 32.458 53.064 1.00 52.18 47 THR C CA 1
ATOM 3200 C C . THR C 1 48 ? 6.863 32.515 52.060 1.00 49.80 47 THR C C 1
ATOM 3201 O O . THR C 1 48 ? 6.635 32.502 50.845 1.00 51.26 47 THR C O 1
ATOM 3212 N N . ILE C 1 49 ? 8.103 32.582 52.547 1.00 45.05 48 ILE C N 1
ATOM 3213 C CA . ILE C 1 49 ? 9.247 32.672 51.648 1.00 44.29 48 ILE C CA 1
ATOM 3214 C C . ILE C 1 49 ? 9.388 31.398 50.822 1.00 45.53 48 ILE C C 1
ATOM 3215 O O . ILE C 1 49 ? 9.714 31.454 49.630 1.00 48.01 48 ILE C O 1
ATOM 3231 N N . LYS C 1 50 ? 9.151 30.233 51.430 1.00 48.81 49 LYS C N 1
ATOM 3232 C CA . LYS C 1 50 ? 9.241 28.989 50.672 1.00 52.44 49 LYS C CA 1
ATOM 3233 C C . LYS C 1 50 ? 8.261 28.995 49.507 1.00 50.85 49 LYS C C 1
ATOM 3234 O O . LYS C 1 50 ? 8.598 28.561 48.399 1.00 54.99 49 LYS C O 1
ATOM 3253 N N . GLU C 1 51 ? 7.041 29.485 49.738 1.00 46.63 50 GLU C N 1
ATOM 3254 C CA . GLU C 1 51 ? 6.070 29.593 48.656 1.00 47.45 50 GLU C CA 1
ATOM 3255 C C . GLU C 1 51 ? 6.588 30.494 47.544 1.00 45.92 50 GLU C C 1
ATOM 3256 O O . GLU C 1 51 ? 6.394 30.204 46.357 1.00 44.91 50 GLU C O 1
ATOM 3268 N N . LEU C 1 52 ? 7.259 31.590 47.904 1.00 42.85 51 LEU C N 1
ATOM 3269 C CA . LEU C 1 52 ? 7.807 32.485 46.892 1.00 43.44 51 LEU C CA 1
ATOM 3270 C C . LEU C 1 52 ? 8.967 31.830 46.152 1.00 42.11 51 LEU C C 1
ATOM 3271 O O . LEU C 1 52 ? 9.011 31.838 44.916 1.00 46.75 51 LEU C O 1
ATOM 3287 N N . LEU C 1 53 ? 9.921 31.258 46.892 1.00 44.50 52 LEU C N 1
ATOM 3288 C CA . LEU C 1 53 ? 11.014 30.535 46.251 1.00 41.69 52 LEU C CA 1
ATOM 3289 C C . LEU C 1 53 ? 10.484 29.386 45.403 1.00 45.56 52 LEU C C 1
ATOM 3290 O O . LEU C 1 53 ? 10.992 29.127 44.305 1.00 44.62 52 LEU C O 1
ATOM 3306 N N . ARG C 1 54 ? 9.465 28.681 45.898 1.00 46.69 53 ARG C N 1
ATOM 3307 C CA . ARG C 1 54 ? 8.859 27.612 45.113 1.00 48.77 53 ARG C CA 1
ATOM 3308 C C . ARG C 1 54 ? 8.334 28.149 43.788 1.00 50.17 53 ARG C C 1
ATOM 3309 O O . ARG C 1 54 ? 8.604 27.584 42.722 1.00 50.09 53 ARG C O 1
ATOM 3330 N N . ARG C 1 55 ? 7.584 29.252 43.838 1.00 50.42 54 ARG C N 1
ATOM 3331 C CA . ARG C 1 55 ? 7.057 29.851 42.616 1.00 53.93 54 ARG C CA 1
ATOM 3332 C C . ARG C 1 55 ? 8.186 30.299 41.694 1.00 46.25 54 ARG C C 1
ATOM 3333 O O . ARG C 1 55 ? 8.083 30.174 40.467 1.00 44.99 54 ARG C O 1
ATOM 3354 N N . LEU C 1 56 ? 9.279 30.809 42.265 1.00 43.50 55 LEU C N 1
ATOM 3355 C CA . LEU C 1 56 ? 10.411 31.231 41.446 1.00 42.00 55 LEU C CA 1
ATOM 3356 C C . LEU C 1 56 ? 10.995 30.058 40.668 1.00 38.92 55 LEU C C 1
ATOM 3357 O O . LEU C 1 56 ? 11.182 30.139 39.449 1.00 40.24 55 LEU C O 1
ATOM 3373 N N . LYS C 1 57 ? 11.303 28.957 41.361 1.00 36.75 56 LYS C N 1
ATOM 3374 C CA . LYS C 1 57 ? 11.810 27.771 40.678 1.00 38.60 56 LYS C CA 1
ATOM 3375 C C . LYS C 1 57 ? 10.875 27.349 39.551 1.00 40.74 56 LYS C C 1
ATOM 3376 O O . LYS C 1 57 ? 11.327 26.963 38.468 1.00 38.78 56 LYS C O 1
ATOM 3395 N N . GLU C 1 58 ? 9.564 27.420 39.789 1.00 45.33 57 GLU C N 1
ATOM 3396 C CA . GLU C 1 58 ? 8.597 27.107 38.743 1.00 49.72 57 GLU C CA 1
ATOM 3397 C C . GLU C 1 58 ? 8.740 28.057 37.560 1.00 55.81 57 GLU C C 1
ATOM 3398 O O . GLU C 1 58 ? 8.676 27.631 36.400 1.00 56.75 57 GLU C O 1
ATOM 3410 N N . ILE C 1 59 ? 8.931 29.349 37.831 1.00 55.77 58 ILE C N 1
ATOM 3411 C CA . ILE C 1 59 ? 9.119 30.316 36.755 1.00 51.69 58 ILE C CA 1
ATOM 3412 C C . ILE C 1 59 ? 10.422 30.045 36.013 1.00 48.02 58 ILE C C 1
ATOM 3413 O O . ILE C 1 59 ? 10.468 30.064 34.777 1.00 45.22 58 ILE C O 1
ATOM 3429 N N . ILE C 1 60 ? 11.503 29.797 36.756 1.00 49.33 59 ILE C N 1
ATOM 3430 C CA . ILE C 1 60 ? 12.816 29.637 36.136 1.00 50.00 59 ILE C CA 1
ATOM 3431 C C . ILE C 1 60 ? 12.820 28.450 35.183 1.00 57.12 59 ILE C C 1
ATOM 3432 O O . ILE C 1 60 ? 13.415 28.509 34.100 1.00 57.96 59 ILE C O 1
ATOM 3448 N N . GLU C 1 61 ? 12.169 27.351 35.568 1.00 61.44 60 GLU C N 1
ATOM 3449 C CA . GLU C 1 61 ? 12.107 26.191 34.685 1.00 65.26 60 GLU C CA 1
ATOM 3450 C C . GLU C 1 61 ? 11.433 26.545 33.366 1.00 59.01 60 GLU C C 1
ATOM 3451 O O . GLU C 1 61 ? 11.827 26.049 32.305 1.00 59.04 60 GLU C O 1
ATOM 3463 N N . ARG C 1 62 ? 10.419 27.412 33.411 1.00 52.91 61 ARG C N 1
ATOM 3464 C CA . ARG C 1 62 ? 9.723 27.801 32.189 1.00 50.30 61 ARG C CA 1
ATOM 3465 C C . ARG C 1 62 ? 10.628 28.623 31.281 1.00 50.43 61 ARG C C 1
ATOM 3466 O O . ARG C 1 62 ? 10.680 28.393 30.067 1.00 51.68 61 ARG C O 1
ATOM 3487 N N . ASN C 1 63 ? 11.349 29.592 31.849 1.00 51.27 62 ASN C N 1
ATOM 3488 C CA . ASN C 1 63 ? 12.223 30.429 31.036 1.00 49.02 62 ASN C CA 1
ATOM 3489 C C . ASN C 1 63 ? 13.262 29.596 30.300 1.00 52.39 62 ASN C C 1
ATOM 3490 O O . ASN C 1 63 ? 13.550 29.848 29.125 1.00 59.11 62 ASN C O 1
ATOM 3501 N N . GLN C 1 64 ? 13.841 28.599 30.972 1.00 52.73 63 GLN C N 1
ATOM 3502 C CA . GLN C 1 64 ? 14.822 27.751 30.304 1.00 56.00 63 GLN C CA 1
ATOM 3503 C C . GLN C 1 64 ? 14.176 26.900 29.219 1.00 53.12 63 GLN C C 1
ATOM 3504 O O . GLN C 1 64 ? 14.816 26.607 28.204 1.00 51.73 63 GLN C O 1
ATOM 3518 N N . ARG C 1 65 ? 12.916 26.502 29.407 1.00 56.25 64 ARG C N 1
ATOM 3519 C CA . ARG C 1 65 ? 12.173 25.883 28.315 1.00 60.24 64 ARG C CA 1
ATOM 3520 C C . ARG C 1 65 ? 11.964 26.871 27.176 1.00 57.34 64 ARG C C 1
ATOM 3521 O O . ARG C 1 65 ? 12.009 26.494 25.999 1.00 57.18 64 ARG C O 1
ATOM 3542 N N . ILE C 1 66 ? 11.741 28.145 27.505 1.00 51.58 65 ILE C N 1
ATOM 3543 C CA . ILE C 1 66 ? 11.543 29.157 26.472 1.00 52.47 65 ILE C CA 1
ATOM 3544 C C . ILE C 1 66 ? 12.861 29.470 25.775 1.00 51.30 65 ILE C C 1
ATOM 3545 O O . ILE C 1 66 ? 12.933 29.515 24.542 1.00 48.26 65 ILE C O 1
ATOM 3561 N N . ALA C 1 67 ? 13.924 29.691 26.553 1.00 52.65 66 ALA C N 1
ATOM 3562 C CA . ALA C 1 67 ? 15.230 29.950 25.956 1.00 51.65 66 ALA C CA 1
ATOM 3563 C C . ALA C 1 67 ? 15.646 28.810 25.035 1.00 54.20 66 ALA C C 1
ATOM 3564 O O . ALA C 1 67 ? 16.211 29.044 23.960 1.00 51.88 66 ALA C O 1
ATOM 3571 N N . LYS C 1 68 ? 15.379 27.567 25.441 1.00 56.75 67 LYS C N 1
ATOM 3572 C CA . LYS C 1 68 ? 15.680 26.431 24.577 1.00 59.43 67 LYS C CA 1
ATOM 3573 C C . LYS C 1 68 ? 14.923 26.530 23.258 1.00 56.50 67 LYS C C 1
ATOM 3574 O O . LYS C 1 68 ? 15.489 26.279 22.189 1.00 59.08 67 LYS C O 1
ATOM 3581 N N . GLU C 1 69 ? 13.641 26.898 23.312 1.00 50.84 68 GLU C N 1
ATOM 3582 C CA . GLU C 1 69 ? 12.871 27.050 22.084 1.00 49.44 68 GLU C CA 1
ATOM 3583 C C . GLU C 1 69 ? 13.456 28.149 21.207 1.00 50.95 68 GLU C C 1
ATOM 3584 O O . GLU C 1 69 ? 13.551 27.992 19.984 1.00 55.08 68 GLU C O 1
ATOM 3596 N N . HIS C 1 70 ? 13.857 29.270 21.813 1.00 45.88 69 HIS C N 1
ATOM 3597 C CA . HIS C 1 70 ? 14.479 30.343 21.045 1.00 44.18 69 HIS C CA 1
ATOM 3598 C C . HIS C 1 70 ? 15.737 29.850 20.345 1.00 45.90 69 HIS C C 1
ATOM 3599 O O . HIS C 1 70 ? 15.963 30.155 19.167 1.00 44.27 69 HIS C O 1
ATOM 3613 N N . GLU C 1 71 ? 16.577 29.095 21.057 1.00 48.27 70 GLU C N 1
ATOM 3614 C CA . GLU C 1 71 ? 17.689 28.416 20.403 1.00 53.84 70 GLU C CA 1
ATOM 3615 C C . GLU C 1 71 ? 17.194 27.629 19.199 1.00 54.28 70 GLU C C 1
ATOM 3616 O O . GLU C 1 71 ? 17.720 27.762 18.088 1.00 53.20 70 GLU C O 1
ATOM 3628 N N . TYR C 1 72 ? 16.163 26.808 19.405 1.00 60.56 71 TYR C N 1
ATOM 3629 C CA . TYR C 1 72 ? 15.655 25.962 18.333 1.00 66.86 71 TYR C CA 1
ATOM 3630 C C . TYR C 1 72 ? 15.195 26.795 17.143 1.00 71.20 71 TYR C C 1
ATOM 3631 O O . TYR C 1 72 ? 15.573 26.522 15.998 1.00 76.62 71 TYR C O 1
ATOM 3649 N N . ILE C 1 73 ? 14.386 27.827 17.393 1.00 63.81 72 ILE C N 1
ATOM 3650 C CA . ILE C 1 73 ? 13.843 28.620 16.292 1.00 61.74 72 ILE C CA 1
ATOM 3651 C C . ILE C 1 73 ? 14.967 29.294 15.514 1.00 59.10 72 ILE C C 1
ATOM 3652 O O . ILE C 1 73 ? 14.998 29.260 14.278 1.00 55.50 72 ILE C O 1
ATOM 3668 N N . ALA C 1 74 ? 15.907 29.922 16.227 1.00 59.11 73 ALA C N 1
ATOM 3669 C CA . ALA C 1 74 ? 17.012 30.600 15.558 1.00 60.49 73 ALA C CA 1
ATOM 3670 C C . ALA C 1 74 ? 17.767 29.649 14.639 1.00 61.59 73 ALA C C 1
ATOM 3671 O O . ALA C 1 74 ? 18.182 30.035 13.540 1.00 63.01 73 ALA C O 1
ATOM 3678 N N . ARG C 1 75 ? 17.955 28.399 15.070 1.00 62.01 74 ARG C N 1
ATOM 3679 C CA . ARG C 1 75 ? 18.633 27.423 14.226 1.00 66.73 74 ARG C CA 1
ATOM 3680 C C . ARG C 1 75 ? 17.747 26.971 13.069 1.00 71.19 74 ARG C C 1
ATOM 3681 O O . ARG C 1 75 ? 18.259 26.634 11.995 1.00 72.75 74 ARG C O 1
ATOM 3702 N N . GLU C 1 76 ? 16.424 26.964 13.262 1.00 71.46 75 GLU C N 1
ATOM 3703 C CA . GLU C 1 76 ? 15.513 26.579 12.189 1.00 71.15 75 GLU C CA 1
ATOM 3704 C C . GLU C 1 76 ? 15.346 27.686 11.155 1.00 70.72 75 GLU C C 1
ATOM 3705 O O . GLU C 1 76 ? 15.067 27.397 9.985 1.00 71.31 75 GLU C O 1
ATOM 3717 N N . ARG C 1 77 ? 15.507 28.947 11.561 1.00 66.16 76 ARG C N 1
ATOM 3718 C CA . ARG C 1 77 ? 15.340 30.059 10.634 1.00 62.29 76 ARG C CA 1
ATOM 3719 C C . ARG C 1 77 ? 16.570 30.284 9.764 1.00 63.27 76 ARG C C 1
ATOM 3720 O O . ARG C 1 77 ? 16.441 30.770 8.636 1.00 65.76 76 ARG C O 1
ATOM 3741 N N . SER C 1 78 ? 17.758 29.964 10.265 1.00 67.92 77 SER C N 1
ATOM 3742 C CA . SER C 1 78 ? 18.987 30.235 9.528 1.00 73.49 77 SER C CA 1
ATOM 3743 C C . SER C 1 78 ? 19.030 29.459 8.212 1.00 80.85 77 SER C C 1
ATOM 3744 O O . SER C 1 78 ? 19.772 29.811 7.296 1.00 82.53 77 SER C O 1
ATOM 3753 N N . THR D 2 2 ? 7.378 29.642 6.231 1.00 76.05 78 THR D N 1
ATOM 3754 C CA . THR D 2 2 ? 7.609 29.244 7.614 1.00 75.22 78 THR D CA 1
ATOM 3755 C C . THR D 2 2 ? 8.422 30.289 8.375 1.00 78.26 78 THR D C 1
ATOM 3756 O O . THR D 2 2 ? 8.573 30.200 9.594 1.00 77.92 78 THR D O 1
ATOM 3766 N N . GLU D 2 3 ? 8.946 31.280 7.651 1.00 78.91 79 GLU D N 1
ATOM 3767 C CA . GLU D 2 3 ? 9.710 32.344 8.295 1.00 79.31 79 GLU D CA 1
ATOM 3768 C C . GLU D 2 3 ? 8.823 33.170 9.221 1.00 77.20 79 GLU D C 1
ATOM 3769 O O . GLU D 2 3 ? 9.181 33.423 10.377 1.00 81.47 79 GLU D O 1
ATOM 3781 N N . ARG D 2 4 ? 7.659 33.602 8.728 1.00 71.35 80 ARG D N 1
ATOM 3782 C CA . ARG D 2 4 ? 6.741 34.369 9.563 1.00 64.42 80 ARG D CA 1
ATOM 3783 C C . ARG D 2 4 ? 6.218 33.530 10.721 1.00 64.17 80 ARG D C 1
ATOM 3784 O O . ARG D 2 4 ? 6.057 34.034 11.839 1.00 67.27 80 ARG D O 1
ATOM 3791 N N . LYS D 2 5 ? 5.939 32.250 10.473 1.00 61.21 81 LYS D N 1
ATOM 3792 C CA . LYS D 2 5 ? 5.448 31.375 11.532 1.00 59.75 81 LYS D CA 1
ATOM 3793 C C . LYS D 2 5 ? 6.460 31.280 12.667 1.00 59.82 81 LYS D C 1
ATOM 3794 O O . LYS D 2 5 ? 6.144 31.563 13.827 1.00 59.55 81 LYS D O 1
ATOM 3798 N N . LEU D 2 6 ? 7.690 30.875 12.346 1.00 58.36 82 LEU D N 1
ATOM 3799 C CA . LEU D 2 6 ? 8.732 30.803 13.363 1.00 55.58 82 LEU D CA 1
ATOM 3800 C C . LEU D 2 6 ? 8.943 32.156 14.030 1.00 54.72 82 LEU D C 1
ATOM 3801 O O . LEU D 2 6 ? 9.092 32.238 15.255 1.00 53.21 82 LEU D O 1
ATOM 3817 N N . LEU D 2 7 ? 8.949 33.231 13.239 1.00 50.78 83 LEU D N 1
ATOM 3818 C CA . LEU D 2 7 ? 9.181 34.561 13.793 1.00 50.28 83 LEU D CA 1
ATOM 3819 C C . LEU D 2 7 ? 8.043 34.982 14.715 1.00 50.79 83 LEU D C 1
ATOM 3820 O O . LEU D 2 7 ? 8.282 35.599 15.760 1.00 50.63 83 LEU D O 1
ATOM 3836 N N . GLU D 2 8 ? 6.800 34.663 14.348 1.00 51.91 84 GLU D N 1
ATOM 3837 C CA . GLU D 2 8 ? 5.668 34.984 15.211 1.00 54.37 84 GLU D CA 1
ATOM 3838 C C . GLU D 2 8 ? 5.710 34.169 16.497 1.00 53.41 84 GLU D C 1
ATOM 3839 O O . GLU D 2 8 ? 5.369 34.676 17.573 1.00 52.09 84 GLU D O 1
ATOM 3851 N N . ARG D 2 9 ? 6.120 32.902 16.407 1.00 52.69 85 ARG D N 1
ATOM 3852 C CA . ARG D 2 9 ? 6.194 32.065 17.600 1.00 52.93 85 ARG D CA 1
ATOM 3853 C C . ARG D 2 9 ? 7.230 32.600 18.578 1.00 50.62 85 ARG D C 1
ATOM 3854 O O . ARG D 2 9 ? 7.003 32.608 19.794 1.00 46.26 85 ARG D O 1
ATOM 3867 N N . SER D 2 10 ? 8.373 33.063 18.067 1.00 52.21 86 SER D N 1
ATOM 3868 C CA . SER D 2 10 ? 9.401 33.607 18.948 1.00 54.96 86 SER D CA 1
ATOM 3869 C C . SER D 2 10 ? 8.915 34.875 19.639 1.00 54.98 86 SER D C 1
ATOM 3870 O O . SER D 2 10 ? 9.171 35.075 20.832 1.00 54.10 86 SER D O 1
ATOM 3878 N N . ARG D 2 11 ? 8.210 35.745 18.909 1.00 54.42 87 ARG D N 1
ATOM 3879 C CA . ARG D 2 11 ? 7.677 36.954 19.526 1.00 56.89 87 ARG D CA 1
ATOM 3880 C C . ARG D 2 11 ? 6.732 36.610 20.670 1.00 58.38 87 ARG D C 1
ATOM 3881 O O . ARG D 2 11 ? 6.767 37.248 21.730 1.00 55.22 87 ARG D O 1
ATOM 3902 N N . ARG D 2 12 ? 5.881 35.600 20.477 1.00 59.68 88 ARG D N 1
ATOM 3903 C CA . ARG D 2 12 ? 5.004 35.152 21.553 1.00 59.90 88 ARG D CA 1
ATOM 3904 C C . ARG D 2 12 ? 5.810 34.763 22.784 1.00 54.72 88 ARG D C 1
ATOM 3905 O O . ARG D 2 12 ? 5.487 35.163 23.908 1.00 54.12 88 ARG D O 1
ATOM 3912 N N . LEU D 2 13 ? 6.873 33.982 22.588 1.00 52.12 89 LEU D N 1
ATOM 3913 C CA . LEU D 2 13 ? 7.651 33.504 23.723 1.00 51.56 89 LEU D CA 1
ATOM 3914 C C . LEU D 2 13 ? 8.401 34.637 24.411 1.00 51.87 89 LEU D C 1
ATOM 3915 O O . LEU D 2 13 ? 8.547 34.619 25.638 1.00 49.30 89 LEU D O 1
ATOM 3931 N N . GLN D 2 14 ? 8.875 35.631 23.655 1.00 52.98 90 GLN D N 1
ATOM 3932 C CA . GLN D 2 14 ? 9.481 36.799 24.286 1.00 56.16 90 GLN D CA 1
ATOM 3933 C C . GLN D 2 14 ? 8.478 37.499 25.193 1.00 54.45 90 GLN D C 1
ATOM 3934 O O . GLN D 2 14 ? 8.787 37.831 26.342 1.00 55.72 90 GLN D O 1
ATOM 3948 N N . GLU D 2 15 ? 7.265 37.736 24.687 1.00 56.06 91 GLU D N 1
ATOM 3949 C CA . GLU D 2 15 ? 6.230 38.345 25.514 1.00 57.32 91 GLU D CA 1
ATOM 3950 C C . GLU D 2 15 ? 5.986 37.529 26.776 1.00 58.08 91 GLU D C 1
ATOM 3951 O O . GLU D 2 15 ? 5.821 38.092 27.864 1.00 51.81 91 GLU D O 1
ATOM 3963 N N . GLU D 2 16 ? 5.965 36.199 26.655 1.00 58.08 92 GLU D N 1
ATOM 3964 C CA . GLU D 2 16 ? 5.831 35.360 27.840 1.00 56.86 92 GLU D CA 1
ATOM 3965 C C . GLU D 2 16 ? 7.023 35.543 28.771 1.00 50.29 92 GLU D C 1
ATOM 3966 O O . GLU D 2 16 ? 6.854 35.678 29.989 1.00 50.06 92 GLU D O 1
ATOM 3978 N N . SER D 2 17 ? 8.237 35.563 28.216 1.00 46.84 93 SER D N 1
ATOM 3979 C CA . SER D 2 17 ? 9.424 35.783 29.033 1.00 44.07 93 SER D CA 1
ATOM 3980 C C . SER D 2 17 ? 9.322 37.093 29.803 1.00 46.56 93 SER D C 1
ATOM 3981 O O . SER D 2 17 ? 9.596 37.140 31.007 1.00 44.05 93 SER D O 1
ATOM 3989 N N . LYS D 2 18 ? 8.929 38.173 29.124 1.00 45.30 94 LYS D N 1
ATOM 3990 C CA . LYS D 2 18 ? 8.790 39.459 29.799 1.00 48.89 94 LYS D CA 1
ATOM 3991 C C . LYS D 2 18 ? 7.885 39.333 31.017 1.00 51.52 94 LYS D C 1
ATOM 3992 O O . LYS D 2 18 ? 8.236 39.774 32.118 1.00 51.28 94 LYS D O 1
ATOM 4002 N N . ARG D 2 19 ? 6.711 38.724 30.836 1.00 50.78 95 ARG D N 1
ATOM 4003 C CA . ARG D 2 19 ? 5.791 38.544 31.952 1.00 53.39 95 ARG D CA 1
ATOM 4004 C C . ARG D 2 19 ? 6.449 37.775 33.090 1.00 53.63 95 ARG D C 1
ATOM 4005 O O . ARG D 2 19 ? 6.254 38.103 34.266 1.00 57.03 95 ARG D O 1
ATOM 4015 N N . LEU D 2 20 ? 7.235 36.749 32.761 1.00 52.69 96 LEU D N 1
ATOM 4016 C CA . LEU D 2 20 ? 7.858 35.938 33.801 1.00 51.41 96 LEU D CA 1
ATOM 4017 C C . LEU D 2 20 ? 8.976 36.701 34.500 1.00 44.30 96 LEU D C 1
ATOM 4018 O O . LEU D 2 20 ? 9.082 36.663 35.731 1.00 40.26 96 LEU D O 1
ATOM 4034 N N . LEU D 2 21 ? 9.819 37.404 33.737 1.00 40.11 97 LEU D N 1
ATOM 4035 C CA . LEU D 2 21 ? 10.852 38.223 34.361 1.00 43.13 97 LEU D CA 1
ATOM 4036 C C . LEU D 2 21 ? 10.232 39.238 35.312 1.00 43.32 97 LEU D C 1
ATOM 4037 O O . LEU D 2 21 ? 10.749 39.469 36.412 1.00 41.40 97 LEU D O 1
ATOM 4053 N N . ASP D 2 22 ? 9.115 39.846 34.909 1.00 46.73 98 ASP D N 1
ATOM 4054 C CA . ASP D 2 22 ? 8.415 40.779 35.785 1.00 48.45 98 ASP D CA 1
ATOM 4055 C C . ASP D 2 22 ? 8.014 40.108 37.092 1.00 48.92 98 ASP D C 1
ATOM 4056 O O . ASP D 2 22 ? 8.263 40.641 38.179 1.00 44.61 98 ASP D O 1
ATOM 4065 N N . GLU D 2 23 ? 7.385 38.934 37.008 1.00 50.99 99 GLU D N 1
ATOM 4066 C CA . GLU D 2 23 ? 6.955 38.257 38.224 1.00 49.12 99 GLU D CA 1
ATOM 4067 C C . GLU D 2 23 ? 8.142 37.853 39.086 1.00 48.00 99 GLU D C 1
ATOM 4068 O O . GLU D 2 23 ? 8.029 37.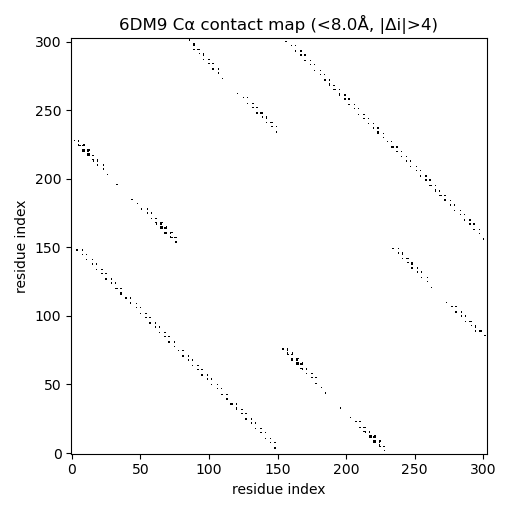817 40.316 1.00 50.46 99 GLU D O 1
ATOM 4080 N N . MET D 2 24 ? 9.284 37.546 38.469 1.00 42.31 100 MET D N 1
ATOM 4081 C CA . MET D 2 24 ? 10.472 37.218 39.249 1.00 43.59 100 MET D CA 1
ATOM 4082 C C . MET D 2 24 ? 10.980 38.440 40.004 1.00 48.12 100 MET D C 1
ATOM 4083 O O . MET D 2 24 ? 11.261 38.368 41.206 1.00 44.72 100 MET D O 1
ATOM 4097 N N . ALA D 2 25 ? 11.107 39.574 39.310 1.00 49.17 101 ALA D N 1
ATOM 4098 C CA . ALA D 2 25 ? 11.546 40.798 39.969 1.00 46.72 101 ALA D CA 1
ATOM 4099 C C . ALA D 2 25 ? 10.583 41.197 41.081 1.00 47.44 101 ALA D C 1
ATOM 4100 O O . ALA D 2 25 ? 11.006 41.701 42.129 1.00 43.55 101 ALA D O 1
ATOM 4107 N N . GLU D 2 26 ? 9.283 40.980 40.870 1.00 48.53 102 GLU D N 1
ATOM 4108 C CA . GLU D 2 26 ? 8.299 41.309 41.893 1.00 51.35 102 GLU D CA 1
ATOM 4109 C C . GLU D 2 26 ? 8.404 40.369 43.086 1.00 45.78 102 GLU D C 1
ATOM 4110 O O . GLU D 2 26 ? 8.152 40.781 44.225 1.00 44.18 102 GLU D O 1
ATOM 4122 N N . ILE D 2 27 ? 8.785 39.112 42.851 1.00 40.47 103 ILE D N 1
ATOM 4123 C CA . ILE D 2 27 ? 8.906 38.163 43.950 1.00 37.99 103 ILE D CA 1
ATOM 4124 C C . ILE D 2 27 ? 10.154 38.452 44.773 1.00 37.07 103 ILE D C 1
ATOM 4125 O O . ILE D 2 27 ? 10.145 38.321 46.003 1.00 36.14 103 ILE D O 1
ATOM 4141 N N . MET D 2 28 ? 11.250 38.833 44.115 1.00 34.67 104 MET D N 1
ATOM 4142 C CA . MET D 2 28 ? 12.478 39.124 44.844 1.00 36.92 104 MET D CA 1
ATOM 4143 C C . MET D 2 28 ? 12.298 40.338 45.746 1.00 41.52 104 MET D C 1
ATOM 4144 O O . MET D 2 28 ? 12.687 40.316 46.920 1.00 39.10 104 MET D O 1
ATOM 4158 N N . ARG D 2 29 ? 11.709 41.412 45.211 1.00 44.50 105 ARG D N 1
ATOM 4159 C CA . ARG D 2 29 ? 11.436 42.589 46.028 1.00 44.39 105 ARG D CA 1
ATOM 4160 C C . ARG D 2 29 ? 10.541 42.246 47.211 1.00 44.98 105 ARG D C 1
ATOM 4161 O O . ARG D 2 29 ? 10.674 42.843 48.285 1.00 44.72 105 ARG D O 1
ATOM 4165 N N . ARG D 2 30 ? 9.626 41.289 47.040 1.00 43.80 106 ARG D N 1
ATOM 4166 C CA . ARG D 2 30 ? 8.754 40.906 48.143 1.00 47.47 106 ARG D CA 1
ATOM 4167 C C . ARG D 2 30 ? 9.522 40.128 49.203 1.00 49.87 106 ARG D C 1
ATOM 4168 O O . ARG D 2 30 ? 9.343 40.362 50.405 1.00 49.50 106 ARG D O 1
ATOM 4189 N N . ILE D 2 31 ? 10.372 39.190 48.781 1.00 47.96 107 ILE D N 1
ATOM 4190 C CA . ILE D 2 31 ? 11.189 38.451 49.738 1.00 43.92 107 ILE D CA 1
ATOM 4191 C C . ILE D 2 31 ? 12.030 39.413 50.566 1.00 39.41 107 ILE D C 1
ATOM 4192 O O . ILE D 2 31 ? 12.176 39.244 51.782 1.00 42.33 107 ILE D O 1
ATOM 4208 N N . LYS D 2 32 ? 12.592 40.438 49.923 1.00 41.10 108 LYS D N 1
ATOM 4209 C CA . LYS D 2 32 ? 13.277 41.494 50.659 1.00 42.94 108 LYS D CA 1
ATOM 4210 C C . LYS D 2 32 ? 12.359 42.113 51.704 1.00 40.12 108 LYS D C 1
ATOM 4211 O O . LYS D 2 32 ? 12.723 42.231 52.879 1.00 38.16 108 LYS D O 1
ATOM 4230 N N . LYS D 2 33 ? 11.162 42.529 51.286 1.00 42.27 109 LYS D N 1
ATOM 4231 C CA . LYS D 2 33 ? 10.220 43.134 52.219 1.00 42.76 109 LYS D CA 1
ATOM 4232 C C . LYS D 2 33 ? 9.909 42.194 53.376 1.00 48.10 109 LYS D C 1
ATOM 4233 O O . LYS D 2 33 ? 9.802 42.630 54.528 1.00 47.30 109 LYS D O 1
ATOM 4240 N N . LEU D 2 34 ? 9.772 40.896 53.094 1.00 46.43 110 LEU D N 1
ATOM 4241 C CA . LEU D 2 34 ? 9.456 39.947 54.157 1.00 47.29 110 LEU D CA 1
ATOM 4242 C C . LEU D 2 34 ? 10.619 39.795 55.130 1.00 38.82 110 LEU D C 1
ATOM 4243 O O . LEU D 2 34 ? 10.410 39.729 56.346 1.00 36.44 110 LEU D O 1
ATOM 4259 N N . LEU D 2 35 ? 11.851 39.735 54.618 1.00 41.61 111 LEU D N 1
ATOM 4260 C CA . LEU D 2 35 ? 13.010 39.609 55.496 1.00 42.07 111 LEU D CA 1
ATOM 4261 C C . LEU D 2 35 ? 13.171 40.841 56.376 1.00 43.82 111 LEU D C 1
ATOM 4262 O O . LEU D 2 35 ? 13.465 40.725 57.572 1.00 43.25 111 LEU D O 1
ATOM 4278 N N . LYS D 2 36 ? 12.988 42.032 55.802 1.00 45.93 112 LYS D N 1
ATOM 4279 C CA . LYS D 2 36 ? 13.035 43.249 56.606 1.00 47.02 112 LYS D CA 1
ATOM 4280 C C . LYS D 2 36 ? 11.962 43.227 57.688 1.00 43.88 112 LYS D C 1
ATOM 4281 O O . LYS D 2 36 ? 12.225 43.583 58.843 1.00 49.94 112 LYS D O 1
ATOM 4285 N N . LYS D 2 37 ? 10.747 42.803 57.334 1.00 36.32 113 LYS D N 1
ATOM 4286 C CA . LYS D 2 37 ? 9.665 42.737 58.309 1.00 36.97 113 LYS D CA 1
ATOM 4287 C C . LYS D 2 37 ? 10.025 41.806 59.460 1.00 41.13 113 LYS D C 1
ATOM 4288 O O . LYS D 2 37 ? 9.976 42.198 60.631 1.00 38.64 113 LYS D O 1
ATOM 4307 N N . ALA D 2 38 ? 10.387 40.560 59.144 1.00 48.13 114 ALA D N 1
ATOM 4308 C CA . ALA D 2 38 ? 10.715 39.595 60.186 1.00 48.05 114 ALA D CA 1
ATOM 4309 C C . ALA D 2 38 ? 11.838 40.107 61.077 1.00 50.00 114 ALA D C 1
ATOM 4310 O O . ALA D 2 38 ? 11.793 39.946 62.303 1.00 50.81 114 ALA D O 1
ATOM 4317 N N . ARG D 2 39 ? 12.860 40.720 60.477 1.00 45.10 115 ARG D N 1
ATOM 4318 C CA . ARG D 2 39 ? 13.974 41.236 61.263 1.00 46.01 115 ARG D CA 1
ATOM 4319 C C . ARG D 2 39 ? 13.505 42.320 62.224 1.00 41.88 115 ARG D C 1
ATOM 4320 O O . ARG D 2 39 ? 13.872 42.320 63.404 1.00 38.23 115 ARG D O 1
ATOM 4341 N N . GLY D 2 40 ? 12.694 43.259 61.735 1.00 42.37 116 GLY D N 1
ATOM 4342 C CA . GLY D 2 40 ? 12.165 44.287 62.613 1.00 40.73 116 GLY D CA 1
ATOM 4343 C C . GLY D 2 40 ? 11.369 43.709 63.768 1.00 40.86 116 GLY D C 1
ATOM 4344 O O . GLY D 2 40 ? 11.522 44.136 64.914 1.00 39.54 116 GLY D O 1
ATOM 4348 N N . ALA D 2 41 ? 10.517 42.721 63.484 1.00 41.34 117 ALA D N 1
ATOM 4349 C CA . ALA D 2 41 ? 9.702 42.123 64.536 1.00 38.01 117 ALA D CA 1
ATOM 4350 C C . ALA D 2 41 ? 10.568 41.408 65.566 1.00 42.67 117 ALA D C 1
ATOM 4351 O O . ALA D 2 41 ? 10.281 41.455 66.769 1.00 40.38 117 ALA D O 1
ATOM 4358 N N . ASP D 2 42 ? 11.630 40.736 65.117 1.00 46.77 118 ASP D N 1
ATOM 4359 C CA . ASP D 2 42 ? 12.546 40.099 66.057 1.00 51.66 118 ASP D CA 1
ATOM 4360 C C . ASP D 2 42 ? 13.279 41.135 66.899 1.00 54.63 118 ASP D C 1
ATOM 4361 O O . ASP D 2 42 ? 13.562 40.897 68.078 1.00 59.05 118 ASP D O 1
ATOM 4370 N N . GLU D 2 43 ? 13.603 42.289 66.309 1.00 52.78 119 GLU D N 1
ATOM 4371 C CA . GLU D 2 43 ? 14.255 43.351 67.068 1.00 54.87 119 GLU D CA 1
ATOM 4372 C C . GLU D 2 43 ? 13.341 43.880 68.168 1.00 47.66 119 GLU D C 1
ATOM 4373 O O . GLU D 2 43 ? 13.798 44.173 69.279 1.00 41.47 119 GLU D O 1
ATOM 4385 N N . LYS D 2 44 ? 12.045 44.012 67.874 1.00 52.17 120 LYS D N 1
ATOM 4386 C CA . LYS D 2 44 ? 11.094 44.445 68.892 1.00 50.47 120 LYS D CA 1
ATOM 4387 C C . LYS D 2 44 ? 10.987 43.418 70.011 1.00 51.86 120 LYS D C 1
ATOM 4388 O O . LYS D 2 44 ? 10.955 43.777 71.194 1.00 53.93 120 LYS D O 1
ATOM 4392 N N . VAL D 2 45 ? 10.928 42.132 69.659 1.00 44.38 121 VAL D N 1
ATOM 4393 C CA . VAL D 2 45 ? 10.881 41.089 70.679 1.00 45.92 121 VAL D CA 1
ATOM 4394 C C . VAL D 2 45 ? 12.145 41.118 71.527 1.00 42.71 121 VAL D C 1
ATOM 4395 O O . VAL D 2 45 ? 12.093 40.953 72.752 1.00 40.24 121 VAL D O 1
ATOM 4408 N N . LEU D 2 46 ? 13.302 41.319 70.890 1.00 41.55 122 LEU D N 1
ATOM 4409 C CA . LEU D 2 46 ? 14.556 41.388 71.632 1.00 45.84 122 LEU D CA 1
ATOM 4410 C C . LEU D 2 46 ? 14.595 42.609 72.542 1.00 46.90 122 LEU D C 1
ATOM 4411 O O . LEU D 2 46 ? 15.012 42.511 73.703 1.00 46.12 122 LEU D O 1
ATOM 4427 N N . ASP D 2 47 ? 14.171 43.768 72.035 1.00 53.41 123 ASP D N 1
ATOM 4428 C CA . ASP D 2 47 ? 14.143 44.973 72.858 1.00 55.63 123 ASP D CA 1
ATOM 4429 C C . ASP D 2 47 ? 13.295 44.760 74.106 1.00 56.19 123 ASP D C 1
ATOM 4430 O O . ASP D 2 47 ? 13.720 45.080 75.223 1.00 57.50 123 ASP D O 1
ATOM 4439 N N . GLU D 2 48 ? 12.086 44.220 73.938 1.00 52.23 124 GLU D N 1
ATOM 4440 C CA . GLU D 2 48 ? 11.252 43.908 75.093 1.00 54.01 124 GLU D CA 1
ATOM 4441 C C . GLU D 2 48 ? 11.975 42.955 76.035 1.00 49.13 124 GLU D C 1
ATOM 4442 O O . GLU D 2 48 ? 12.127 43.239 77.228 1.00 47.49 124 GLU D O 1
ATOM 4454 N N . LEU D 2 49 ? 12.441 41.817 75.508 1.00 43.47 125 LEU D N 1
ATOM 4455 C CA . LEU D 2 49 ? 13.169 40.853 76.326 1.00 42.19 125 LEU D CA 1
ATOM 4456 C C . LEU D 2 49 ? 14.260 41.524 77.150 1.00 42.96 125 LEU D C 1
ATOM 4457 O O . LEU D 2 49 ? 14.429 41.216 78.336 1.00 42.67 125 LEU D O 1
ATOM 4473 N N . ARG D 2 50 ? 15.019 42.436 76.540 1.00 39.17 126 ARG D N 1
ATOM 4474 C CA . ARG D 2 50 ? 16.089 43.103 77.273 1.00 40.74 126 ARG D CA 1
ATOM 4475 C C . ARG D 2 50 ? 15.534 43.837 78.489 1.00 38.26 126 ARG D C 1
ATOM 4476 O O . ARG D 2 50 ? 16.062 43.715 79.598 1.00 34.55 126 ARG D O 1
ATOM 4497 N N . LYS D 2 51 ? 14.456 44.601 78.299 1.00 48.78 127 LYS D N 1
ATOM 4498 C CA . LYS D 2 51 ? 13.893 45.363 79.407 1.00 53.95 127 LYS D CA 1
ATOM 4499 C C . LYS D 2 51 ? 13.367 44.442 80.501 1.00 53.42 127 LYS D C 1
ATOM 4500 O O . LYS D 2 51 ? 13.509 44.741 81.693 1.00 54.16 127 LYS D O 1
ATOM 4519 N N . ILE D 2 52 ? 12.759 43.313 80.122 1.00 45.21 128 ILE D N 1
ATOM 4520 C CA . ILE D 2 52 ? 12.281 42.365 81.124 1.00 40.69 128 ILE D CA 1
ATOM 4521 C C . ILE D 2 52 ? 13.454 41.795 81.910 1.00 39.21 128 ILE D C 1
ATOM 4522 O O . ILE D 2 52 ? 13.387 41.643 83.136 1.00 36.23 128 ILE D O 1
ATOM 4538 N N . ILE D 2 53 ? 14.548 41.469 81.217 1.00 41.52 129 ILE D N 1
ATOM 4539 C CA . ILE D 2 53 ? 15.701 40.881 81.890 1.00 43.21 129 ILE D CA 1
ATOM 4540 C C . ILE D 2 53 ? 16.278 41.855 82.910 1.00 49.50 129 ILE D C 1
ATOM 4541 O O . ILE D 2 53 ? 16.738 41.449 83.984 1.00 47.44 129 ILE D O 1
ATOM 4557 N N . GLU D 2 54 ? 16.265 43.152 82.597 1.00 54.78 130 GLU D N 1
ATOM 4558 C CA . GLU D 2 54 ? 16.854 44.128 83.506 1.00 57.61 130 GLU D CA 1
ATOM 4559 C C . GLU D 2 54 ? 15.944 44.430 84.691 1.00 54.47 130 GLU D C 1
ATOM 4560 O O . GLU D 2 54 ? 16.441 44.722 85.784 1.00 52.01 130 GLU D O 1
ATOM 4572 N N . ARG D 2 55 ? 14.623 44.370 84.505 1.00 55.29 131 ARG D N 1
ATOM 4573 C CA . ARG D 2 55 ? 13.726 44.425 85.655 1.00 54.21 131 ARG D CA 1
ATOM 4574 C C . ARG D 2 55 ? 13.906 43.192 86.530 1.00 48.46 131 ARG D C 1
ATOM 4575 O O . ARG D 2 55 ? 13.930 43.293 87.762 1.00 50.12 131 ARG D O 1
ATOM 4596 N N . ILE D 2 56 ? 14.049 42.019 85.910 1.00 38.04 132 ILE D N 1
ATOM 4597 C CA . ILE D 2 56 ? 14.338 40.805 86.667 1.00 37.27 132 ILE D CA 1
ATOM 4598 C C . ILE D 2 56 ? 15.632 40.974 87.453 1.00 39.24 132 ILE D C 1
ATOM 4599 O O . ILE D 2 56 ? 15.668 40.803 88.675 1.00 33.07 132 ILE D O 1
ATOM 4615 N N . ARG D 2 57 ? 16.720 41.308 86.754 1.00 45.46 133 ARG D N 1
ATOM 4616 C CA . ARG D 2 57 ? 18.012 41.430 87.421 1.00 48.77 133 ARG D CA 1
ATOM 4617 C C . ARG D 2 57 ? 17.997 42.533 88.470 1.00 48.87 133 ARG D C 1
ATOM 4618 O O . ARG D 2 57 ? 18.709 42.440 89.478 1.00 46.77 133 ARG D O 1
ATOM 4639 N N . GLU D 2 58 ? 17.195 43.580 88.262 1.00 45.77 134 GLU D N 1
ATOM 4640 C CA . GLU D 2 58 ? 16.990 44.563 89.319 1.00 47.73 134 GLU D CA 1
ATOM 4641 C C . GLU D 2 58 ? 16.325 43.919 90.528 1.00 43.72 134 GLU D C 1
ATOM 4642 O O . GLU D 2 58 ? 16.647 44.248 91.675 1.00 44.99 134 GLU D O 1
ATOM 4654 N N . LEU D 2 59 ? 15.391 42.997 90.288 1.00 43.57 135 LEU D N 1
ATOM 4655 C CA . LEU D 2 59 ? 14.752 42.290 91.390 1.00 43.26 135 LEU D CA 1
ATOM 4656 C C . LEU D 2 59 ? 15.735 41.354 92.081 1.00 43.42 135 LEU D C 1
ATOM 4657 O O . LEU D 2 59 ? 15.682 41.183 93.305 1.00 43.91 135 LEU D O 1
ATOM 4673 N N . LEU D 2 60 ? 16.646 40.742 91.317 1.00 41.92 136 LEU D N 1
ATOM 4674 C CA . LEU D 2 60 ? 17.670 39.909 91.936 1.00 40.26 136 LEU D CA 1
ATOM 4675 C C . LEU D 2 60 ? 18.648 40.744 92.753 1.00 47.36 136 LEU D C 1
ATOM 4676 O O . LEU D 2 60 ? 19.241 40.237 93.712 1.00 47.85 136 LEU D O 1
ATOM 4692 N N . ASP D 2 61 ? 18.835 42.016 92.391 1.00 48.93 137 ASP D N 1
ATOM 4693 C CA . ASP D 2 61 ? 19.638 42.909 93.218 1.00 54.44 137 ASP D CA 1
ATOM 4694 C C . ASP D 2 61 ? 18.956 43.162 94.557 1.00 47.67 137 ASP D C 1
ATOM 4695 O O . ASP D 2 61 ? 19.586 43.061 95.617 1.00 43.82 137 ASP D O 1
ATOM 4704 N N . ARG D 2 62 ? 17.663 43.492 94.528 1.00 47.87 138 ARG D N 1
ATOM 4705 C CA . ARG D 2 62 ? 16.929 43.685 95.773 1.00 48.18 138 ARG D CA 1
ATOM 4706 C C . ARG D 2 62 ? 16.887 42.396 96.583 1.00 44.22 138 ARG D C 1
ATOM 4707 O O . ARG D 2 62 ? 17.062 42.415 97.807 1.00 40.63 138 ARG D O 1
ATOM 4728 N N . SER D 2 63 ? 16.652 41.264 95.918 1.00 42.43 139 SER D N 1
ATOM 4729 C CA . SER D 2 63 ? 16.681 39.985 96.617 1.00 40.60 139 SER D CA 1
ATOM 4730 C C . SER D 2 63 ? 18.024 39.767 97.302 1.00 46.20 139 SER D C 1
ATOM 4731 O O . SER D 2 63 ? 18.081 39.261 98.428 1.00 47.64 139 SER D O 1
ATOM 4739 N N . ARG D 2 64 ? 19.121 40.141 96.636 1.00 49.57 140 ARG D N 1
ATOM 4740 C CA . ARG D 2 64 ? 20.435 40.017 97.257 1.00 49.25 140 ARG D CA 1
ATOM 4741 C C . ARG D 2 64 ? 20.571 40.933 98.465 1.00 48.08 140 ARG D C 1
ATOM 4742 O O . ARG D 2 64 ? 21.268 40.588 99.427 1.00 46.44 140 ARG D O 1
ATOM 4749 N N . LYS D 2 65 ? 19.925 42.102 98.435 1.00 48.98 141 LYS D N 1
ATOM 4750 C CA . LYS D 2 65 ? 19.943 42.977 99.601 1.00 47.67 141 LYS D CA 1
ATOM 4751 C C . LYS D 2 65 ? 19.151 42.369 100.749 1.00 48.16 141 LYS D C 1
ATOM 4752 O O . LYS D 2 65 ? 19.597 42.397 101.902 1.00 54.11 141 LYS D O 1
ATOM 4771 N N . ILE D 2 66 ? 17.973 41.818 100.454 1.00 42.22 142 ILE D N 1
ATOM 4772 C CA . ILE D 2 66 ? 17.178 41.178 101.495 1.00 44.04 142 ILE D CA 1
ATOM 4773 C C . ILE D 2 66 ? 17.990 40.090 102.180 1.00 44.06 142 ILE D C 1
ATOM 4774 O O . ILE D 2 66 ? 18.046 40.015 103.412 1.00 41.86 142 ILE D O 1
ATOM 4790 N N . HIS D 2 67 ? 18.635 39.226 101.393 1.00 48.23 143 HIS D N 1
ATOM 4791 C CA . HIS D 2 67 ? 19.423 38.155 101.992 1.00 53.31 143 HIS D CA 1
ATOM 4792 C C . HIS D 2 67 ? 20.592 38.716 102.792 1.00 53.61 143 HIS D C 1
ATOM 4793 O O . HIS D 2 67 ? 20.914 38.209 103.873 1.00 48.80 143 HIS D O 1
ATOM 4807 N N . GLU D 2 68 ? 21.246 39.757 102.274 1.00 59.71 144 GLU D N 1
ATOM 4808 C CA . GLU D 2 68 ? 22.331 40.390 103.015 1.00 61.39 144 GLU D CA 1
ATOM 4809 C C . GLU D 2 68 ? 21.834 40.906 104.360 1.00 55.80 144 GLU D C 1
ATOM 4810 O O . GLU D 2 68 ? 22.424 40.620 105.408 1.00 49.97 144 GLU D O 1
ATOM 4822 N N . ARG D 2 69 ? 20.736 41.666 104.347 1.00 51.33 145 ARG D N 1
ATOM 4823 C CA . ARG D 2 69 ? 20.141 42.136 105.592 1.00 45.62 145 ARG D CA 1
ATOM 4824 C C . ARG D 2 69 ? 19.749 40.968 106.486 1.00 49.24 145 ARG D C 1
ATOM 4825 O O . ARG D 2 69 ? 19.951 41.014 107.706 1.00 47.49 145 ARG D O 1
ATOM 4846 N N . SER D 2 70 ? 19.181 39.911 105.901 1.00 52.11 146 SER D N 1
ATOM 4847 C CA . SER D 2 70 ? 18.837 38.732 106.688 1.00 55.98 146 SER D CA 1
ATOM 4848 C C . SER D 2 70 ? 20.082 38.091 107.287 1.00 56.56 146 SER D C 1
ATOM 4849 O O . SER D 2 70 ? 20.049 37.591 108.417 1.00 56.16 146 SER D O 1
ATOM 4857 N N . GLU D 2 71 ? 21.193 38.094 106.545 1.00 58.98 147 GLU D N 1
ATOM 4858 C CA . GLU D 2 71 ? 22.444 37.580 107.091 1.00 61.69 147 GLU D CA 1
ATOM 4859 C C . GLU D 2 71 ? 22.930 38.446 108.246 1.00 63.83 147 GLU D C 1
ATOM 4860 O O . GLU D 2 71 ? 23.457 37.931 109.239 1.00 66.25 147 GLU D O 1
ATOM 4872 N N . GLU D 2 72 ? 22.751 39.765 108.136 1.00 64.58 148 GLU D N 1
ATOM 4873 C CA . GLU D 2 72 ? 23.184 40.673 109.192 1.00 63.21 148 GLU D CA 1
ATOM 4874 C C . GLU D 2 72 ? 22.448 40.400 110.497 1.00 60.77 148 GLU D C 1
ATOM 4875 O O . GLU D 2 72 ? 23.063 40.314 111.565 1.00 60.51 148 GLU D O 1
ATOM 4887 N N . ILE D 2 73 ? 21.118 40.260 110.423 1.00 60.97 149 ILE D N 1
ATOM 4888 C CA . ILE D 2 73 ? 20.272 40.213 111.611 1.00 63.93 149 ILE D CA 1
ATOM 4889 C C . ILE D 2 73 ? 20.682 39.090 112.546 1.00 74.02 149 ILE D C 1
ATOM 4890 O O . ILE D 2 73 ? 20.401 39.143 113.751 1.00 72.85 149 ILE D O 1
ATOM 4906 N N . ALA D 2 74 ? 21.341 38.063 112.020 1.00 87.32 150 ALA D N 1
ATOM 4907 C CA . ALA D 2 74 ? 21.781 36.932 112.821 1.00 95.54 150 ALA D CA 1
ATOM 4908 C C . ALA D 2 74 ? 23.272 36.974 113.142 1.00 102.66 150 ALA D C 1
ATOM 4909 O O . ALA D 2 74 ? 23.825 35.964 113.591 1.00 106.87 150 ALA D O 1
ATOM 4916 N N . TYR D 2 75 ? 23.932 38.109 112.931 1.00 99.32 151 TYR D N 1
ATOM 4917 C CA . TYR D 2 75 ? 25.354 38.233 113.236 1.00 96.87 151 TYR D CA 1
ATOM 4918 C C . TYR D 2 75 ? 25.574 39.037 114.512 1.00 92.92 151 TYR D C 1
ATOM 4919 O O . TYR D 2 75 ? 26.536 39.797 114.615 1.00 91.24 151 TYR D O 1
#

B-factor: mean 61.35, std 16.53, range [29.65, 161.5]

Solvent-accessible surface area: 16936 Å² total

Sequence (303 aa):
TREELLRENIELAKEHIEIMREILELLQKMEELLEKARGADEDVAKTIKELLRRLKEIIERNQRIAKEHEYIARERSTERKLLERSRRLQEESKRLLDEMAEIMRRIKKLLKKARGADEKVLDELRKIIERIRELLDRSRKIHERSEEIAYKTREELLRENIELAKEHIEIMREILELLQKMEELLEKARGADEDVAKTIKELLRRLKEIIERNQRIAKEHEYIARERSTERKLLERSRRLQEESKRLLDEMAEIMRRIKKLLKKARGADEKVLDELRKIIERIRELLDRSRKIHERSEEIAY

Radius of gyration: 33.18 Å; Cα contacts (8 Å, |Δi|>4): 192; chains: 4; bounding box: 20×21×114 Å

Secondary structure (DSSP, 8-state):
-HHHHHHHHHHHHHHHHHHHHHHHHHHHHHHHHHHHHHHHHHHHHHHHHHHHHHHHHHHHHHHHHHHHHHHHHHHT-/-HHHHHHHHHHHHHHHHHHHHHHHHHHHHHHHHHHHHHHHHHHHHHHHHHHHHHHHHHHHHHHHHHHHHHHHHH-/-HHHHHHHHHHHHHHHHHHHHHHHHHHHHHHHHHHHHHHHHHHHHHHHHHHHHHHHHHHHHHHHHHHHHHHHHHHH-/-HHHHHHHHHHHHHHHHHHHHHHHHHHHHHHHHHHHHHHHHHHHHHHHHHHHHHHHHHHHHHHHHHHHHHHHT-